Protein AF-A0A5K7Z294-F1 (afdb_monomer_lite)

Sequence (208 aa):
MWVPGVDSGGNWQTIHSNDQGSPRQGSGTGRSTAANKQWVWDEPVRWSVWFKGNGTTDSGSREFFGAVSSSGHTFYENHDVAWFDESDMAVGFDRINFPGYFASTSYPTYNYVLDDIYIAAGDNAAARVEIGNNAIYTSCTKLAIATIDSWSDSSITATVREGGFSTNNTVYVFVVDSNNDPSSGYEITLGESTSQLTGVSLSGCGLH

Radius of gyration: 19.18 Å; chains: 1; bounding box: 52×44×45 Å

Structure (mmCIF, N/CA/C/O backbone):
data_AF-A0A5K7Z294-F1
#
_entry.id   AF-A0A5K7Z294-F1
#
loop_
_atom_site.group_PDB
_atom_site.id
_atom_site.type_symbol
_atom_site.label_atom_id
_atom_site.label_alt_id
_atom_site.label_comp_id
_atom_site.label_asym_id
_atom_site.label_entity_id
_atom_site.label_seq_id
_atom_site.pdbx_PDB_ins_code
_atom_site.Cartn_x
_atom_site.Cartn_y
_atom_site.Cartn_z
_atom_site.occupancy
_atom_site.B_iso_or_equiv
_atom_site.auth_seq_id
_atom_site.auth_comp_id
_atom_site.auth_asym_id
_atom_site.auth_atom_id
_atom_site.pdbx_PDB_model_num
ATOM 1 N N . MET A 1 1 ? 30.871 7.689 4.269 1.00 24.94 1 MET A N 1
ATOM 2 C CA . MET A 1 1 ? 31.798 6.669 3.739 1.00 24.94 1 MET A CA 1
ATOM 3 C C . MET A 1 1 ? 31.455 6.484 2.274 1.00 24.94 1 MET A C 1
ATOM 5 O O . MET A 1 1 ? 30.369 6.013 1.975 1.00 24.94 1 MET A O 1
ATOM 9 N N . TRP A 1 2 ? 32.304 7.000 1.390 1.00 22.09 2 TRP A N 1
ATOM 10 C CA . TRP A 1 2 ? 32.165 6.869 -0.059 1.00 22.09 2 TRP A CA 1
ATOM 11 C C . TRP A 1 2 ? 32.665 5.480 -0.450 1.00 22.09 2 TRP A C 1
ATOM 13 O O . TRP A 1 2 ? 33.776 5.117 -0.066 1.00 22.09 2 TRP A O 1
ATOM 23 N N . VAL A 1 3 ? 31.847 4.708 -1.161 1.00 21.70 3 VAL A N 1
ATOM 24 C CA . VAL A 1 3 ? 32.306 3.485 -1.822 1.00 21.70 3 VAL A CA 1
ATOM 25 C C . VAL A 1 3 ? 32.340 3.791 -3.320 1.00 21.70 3 VAL A C 1
ATOM 27 O O . VAL A 1 3 ? 31.276 3.935 -3.923 1.00 21.70 3 VAL A O 1
ATOM 30 N N . PRO A 1 4 ? 33.529 3.972 -3.918 1.00 25.98 4 PRO A N 1
ATOM 31 C CA . PRO A 1 4 ? 33.665 4.064 -5.360 1.00 25.98 4 PRO A CA 1
ATOM 32 C C . PRO A 1 4 ? 33.468 2.705 -6.009 1.00 25.98 4 PRO A C 1
ATOM 34 O O . PRO A 1 4 ? 34.091 1.733 -5.595 1.00 25.98 4 PRO A O 1
ATOM 37 N N . GLY A 1 5 ? 32.691 2.700 -7.088 1.00 29.58 5 GLY A N 1
ATOM 38 C CA . GLY A 1 5 ? 32.713 1.652 -8.100 1.00 29.58 5 GLY A CA 1
ATOM 39 C C . GLY A 1 5 ? 31.983 0.377 -7.709 1.00 29.58 5 GLY A C 1
ATOM 40 O O . GLY A 1 5 ? 32.623 -0.574 -7.282 1.00 29.58 5 GLY A O 1
ATOM 41 N N . VAL A 1 6 ? 30.673 0.343 -7.961 1.00 28.58 6 VAL A N 1
ATOM 42 C CA . VAL A 1 6 ? 29.993 -0.856 -8.470 1.00 28.58 6 VAL A CA 1
ATOM 43 C C . VAL A 1 6 ? 28.933 -0.388 -9.479 1.00 28.58 6 VAL A C 1
ATOM 45 O O . VAL A 1 6 ? 27.962 0.270 -9.119 1.00 28.58 6 VAL A O 1
ATOM 48 N N . ASP A 1 7 ? 29.248 -0.703 -10.732 1.00 32.06 7 ASP A N 1
ATOM 49 C CA . ASP A 1 7 ? 28.448 -0.857 -11.948 1.00 32.06 7 ASP A CA 1
ATOM 50 C C . ASP A 1 7 ? 27.828 0.346 -12.681 1.00 32.06 7 ASP A C 1
ATOM 52 O O . ASP A 1 7 ? 27.020 1.129 -12.190 1.00 32.06 7 ASP A O 1
ATOM 56 N N . SER A 1 8 ? 28.225 0.417 -13.954 1.00 30.59 8 SER A N 1
ATOM 57 C CA . SER A 1 8 ? 27.816 1.344 -15.012 1.00 30.59 8 SER A CA 1
ATOM 58 C C . SER A 1 8 ? 26.564 0.867 -15.769 1.00 30.59 8 SER A C 1
ATOM 60 O O . SER A 1 8 ? 26.337 1.304 -16.889 1.00 30.59 8 SER A O 1
ATOM 62 N N . GLY A 1 9 ? 25.752 0.004 -15.147 1.00 29.94 9 GLY A N 1
ATOM 63 C CA . GLY A 1 9 ? 24.516 -0.559 -15.724 1.00 29.94 9 GLY A CA 1
ATOM 64 C C . GLY A 1 9 ? 23.417 -0.839 -14.690 1.00 29.94 9 GLY A C 1
ATOM 65 O O . GLY A 1 9 ? 22.489 -1.597 -14.938 1.00 29.94 9 GLY A O 1
ATOM 66 N N . GLY A 1 10 ? 23.517 -0.268 -13.484 1.00 31.80 10 GLY A N 1
ATOM 67 C CA . GLY A 1 10 ? 22.434 -0.330 -12.502 1.00 31.80 10 GLY A CA 1
ATOM 68 C C . GLY A 1 10 ? 21.489 0.854 -12.683 1.00 31.80 10 GLY A C 1
ATOM 69 O O . GLY A 1 10 ? 21.869 1.984 -12.370 1.00 31.80 10 GLY A O 1
ATOM 70 N N . ASN A 1 11 ? 20.263 0.619 -13.157 1.00 34.94 11 ASN A N 1
ATOM 71 C CA . ASN A 1 11 ? 19.213 1.639 -13.186 1.00 34.94 11 ASN A CA 1
ATOM 72 C C . ASN A 1 11 ? 18.844 2.051 -11.749 1.00 34.94 11 ASN A C 1
ATOM 74 O O . ASN A 1 11 ? 18.008 1.436 -11.089 1.00 34.94 11 ASN A O 1
ATOM 78 N N . TRP A 1 12 ? 19.465 3.119 -11.249 1.00 31.69 12 TRP A N 1
ATOM 79 C CA . TRP A 1 12 ? 19.063 3.763 -10.002 1.00 31.69 12 TRP A CA 1
ATOM 80 C C . TRP A 1 12 ? 17.753 4.517 -10.231 1.00 31.69 12 TRP A C 1
ATOM 82 O O . TRP A 1 12 ? 17.749 5.685 -10.621 1.00 31.69 12 TRP A O 1
ATOM 92 N N . GLN A 1 13 ? 16.622 3.863 -9.981 1.00 42.28 13 GLN A N 1
ATOM 93 C CA . GLN A 1 13 ? 15.333 4.543 -9.984 1.00 42.28 13 GLN A CA 1
ATOM 94 C C . GLN A 1 13 ? 15.051 5.134 -8.604 1.00 42.28 13 GLN A C 1
ATOM 96 O O . GLN A 1 13 ? 14.759 4.443 -7.629 1.00 42.28 13 GLN A O 1
ATOM 101 N N . THR A 1 14 ? 15.152 6.461 -8.525 1.00 37.72 14 THR A N 1
ATOM 102 C CA . THR A 1 14 ? 14.682 7.222 -7.369 1.00 37.72 14 THR A CA 1
ATOM 103 C C . THR A 1 14 ? 13.165 7.327 -7.462 1.00 37.72 14 THR A C 1
ATOM 105 O O . THR A 1 14 ? 12.643 8.115 -8.246 1.00 37.72 14 THR A O 1
ATOM 108 N N . ILE A 1 15 ? 12.459 6.527 -6.666 1.00 49.50 15 ILE A N 1
ATOM 109 C CA . ILE A 1 15 ? 10.992 6.500 -6.675 1.00 49.50 15 ILE A CA 1
ATOM 110 C C . ILE A 1 15 ? 10.447 7.824 -6.105 1.00 49.50 15 ILE A C 1
ATOM 112 O O . ILE A 1 15 ? 9.457 8.333 -6.622 1.00 49.50 15 ILE A O 1
ATOM 116 N N . HIS A 1 16 ? 11.144 8.463 -5.146 1.00 44.06 16 HIS A N 1
ATOM 117 C CA . HIS A 1 16 ? 10.787 9.782 -4.595 1.00 44.06 16 HIS A CA 1
ATOM 118 C C . HIS A 1 16 ? 11.974 10.755 -4.613 1.00 44.06 16 HIS A C 1
ATOM 120 O O . HIS A 1 16 ? 12.998 10.511 -3.975 1.00 44.06 16 HIS A O 1
ATOM 126 N N . SER A 1 17 ? 11.813 11.899 -5.274 1.00 36.34 17 SER A N 1
ATOM 127 C CA . SER A 1 17 ? 12.738 13.031 -5.176 1.00 36.34 17 SER A CA 1
ATOM 128 C C . SER A 1 17 ? 11.980 14.277 -4.726 1.00 36.34 17 SER A C 1
ATOM 130 O O . SER A 1 17 ? 10.894 14.552 -5.237 1.00 36.34 17 SER A O 1
ATOM 132 N N . ASN A 1 18 ? 12.591 15.089 -3.862 1.00 40.81 18 ASN A N 1
ATOM 133 C CA . ASN A 1 18 ? 12.113 16.454 -3.609 1.00 40.81 18 ASN A CA 1
ATOM 134 C C . ASN A 1 18 ? 12.430 17.422 -4.769 1.00 40.81 18 ASN A C 1
ATOM 136 O O . ASN A 1 18 ? 12.174 18.619 -4.655 1.00 40.81 18 ASN A O 1
ATOM 140 N N . ASP A 1 19 ? 13.016 16.910 -5.854 1.00 35.44 19 ASP A N 1
ATOM 141 C CA . ASP A 1 19 ? 13.377 17.685 -7.027 1.00 35.44 19 ASP A CA 1
ATOM 142 C C . ASP A 1 19 ? 12.120 18.107 -7.790 1.00 35.44 19 ASP A C 1
ATOM 144 O O . ASP A 1 19 ? 11.366 17.257 -8.273 1.00 35.44 19 ASP A O 1
ATOM 148 N N . GLN A 1 20 ? 11.936 19.425 -7.920 1.00 34.50 20 GLN A N 1
ATOM 149 C CA . GLN A 1 20 ? 10.893 20.037 -8.744 1.00 34.50 20 GLN A CA 1
ATOM 150 C C . GLN A 1 20 ? 10.967 19.621 -10.228 1.00 34.50 20 GLN A C 1
ATOM 152 O O . GLN A 1 20 ? 10.028 19.859 -10.985 1.00 34.50 20 GLN A O 1
ATOM 157 N N . GLY A 1 21 ? 12.090 19.026 -10.650 1.00 30.05 21 GLY A N 1
ATOM 158 C CA . GLY A 1 21 ? 12.358 18.565 -12.009 1.00 30.05 21 GLY A CA 1
ATOM 159 C C . GLY A 1 21 ? 12.461 17.049 -12.192 1.00 30.05 21 GLY A C 1
ATOM 160 O O . GLY A 1 21 ? 12.918 16.622 -13.251 1.00 30.05 21 GLY A O 1
ATOM 161 N N . SER A 1 22 ? 12.068 16.216 -11.218 1.00 33.56 22 SER A N 1
ATOM 162 C CA . SER A 1 22 ? 12.107 14.760 -11.430 1.00 33.56 22 SER A CA 1
ATOM 163 C C . SER A 1 22 ? 11.251 14.328 -12.621 1.00 33.56 22 SER A C 1
ATOM 165 O O . SER A 1 22 ? 10.181 14.901 -12.834 1.00 33.56 22 SER A O 1
ATOM 167 N N . PRO A 1 23 ? 11.668 13.300 -13.389 1.00 35.62 23 PRO A N 1
ATOM 168 C CA . PRO A 1 23 ? 11.021 12.893 -14.641 1.00 35.62 23 PRO A CA 1
ATOM 169 C C . PRO A 1 23 ? 9.537 12.506 -14.510 1.00 35.62 23 PRO A C 1
ATOM 171 O O . PRO A 1 23 ? 8.864 12.317 -15.521 1.00 35.62 23 PRO A O 1
ATOM 174 N N . ARG A 1 24 ? 8.995 12.416 -13.288 1.00 41.97 24 ARG A N 1
ATOM 175 C CA . ARG A 1 24 ? 7.566 12.182 -13.018 1.00 41.97 24 ARG A CA 1
ATOM 176 C C . ARG A 1 24 ? 6.850 13.320 -12.287 1.00 41.97 24 ARG A C 1
ATOM 178 O O . ARG A 1 24 ? 5.625 13.274 -12.147 1.00 41.97 24 ARG A O 1
ATOM 185 N N . GLN A 1 25 ? 7.562 14.385 -11.920 1.00 42.09 25 GLN A N 1
ATOM 186 C CA . GLN A 1 25 ? 6.968 15.697 -11.685 1.00 42.09 25 GLN A CA 1
ATOM 187 C C . GLN A 1 25 ? 6.736 16.367 -13.042 1.00 42.09 25 GLN A C 1
ATOM 189 O O . GLN A 1 25 ? 7.457 17.269 -13.452 1.00 42.09 25 GLN A O 1
ATOM 194 N N . GLY A 1 26 ? 5.749 15.872 -13.793 1.00 32.88 26 GLY A N 1
ATOM 195 C CA . GLY A 1 26 ? 5.368 16.489 -15.059 1.00 32.88 26 GLY A CA 1
ATOM 196 C C . GLY A 1 26 ? 5.107 17.982 -14.846 1.00 32.88 26 GLY A C 1
ATOM 197 O O . GLY A 1 26 ? 4.162 18.351 -14.151 1.00 32.88 26 GLY A O 1
ATOM 198 N N . SER A 1 27 ? 5.941 18.823 -15.454 1.00 35.72 27 SER A N 1
ATOM 199 C CA . SER A 1 27 ? 5.925 20.291 -15.430 1.00 35.72 27 SER A CA 1
ATOM 200 C C . SER A 1 27 ? 4.738 20.898 -16.198 1.00 35.72 27 SER A C 1
ATOM 202 O O . SER A 1 27 ? 4.851 21.920 -16.872 1.00 35.72 27 SER A O 1
ATOM 204 N N . GLY A 1 28 ? 3.570 20.260 -16.121 1.00 34.03 28 GLY A N 1
ATOM 205 C CA . GLY A 1 28 ? 2.345 20.699 -16.769 1.00 34.03 28 GLY A CA 1
ATOM 206 C C . GLY A 1 28 ? 1.502 21.547 -15.826 1.00 34.03 28 GLY A C 1
ATOM 207 O O . GLY A 1 28 ? 1.017 21.062 -14.805 1.00 34.03 28 GLY A O 1
ATOM 208 N N . THR A 1 29 ? 1.252 22.792 -16.217 1.00 33.97 29 THR A N 1
ATOM 209 C CA . THR A 1 29 ? 0.374 23.800 -15.591 1.00 33.97 29 THR A CA 1
ATOM 210 C C . THR A 1 29 ? -1.122 23.422 -15.559 1.00 33.97 29 THR A C 1
ATOM 212 O O . THR A 1 29 ? -1.991 24.289 -15.594 1.00 33.97 29 THR A O 1
ATOM 215 N N . GLY A 1 30 ? -1.450 22.130 -15.478 1.00 34.81 30 GLY A N 1
ATOM 216 C CA . GLY A 1 30 ? -2.818 21.615 -15.559 1.00 34.81 30 GLY A CA 1
ATOM 217 C C . GLY A 1 30 ? -3.129 20.404 -14.679 1.00 34.81 30 GLY A C 1
ATOM 218 O O . GLY A 1 30 ? -4.181 19.798 -14.868 1.00 34.81 30 GLY A O 1
ATOM 219 N N . ARG A 1 31 ? -2.265 20.014 -13.728 1.00 42.78 31 ARG A N 1
ATOM 220 C CA . ARG A 1 31 ? -2.617 18.935 -12.787 1.00 42.78 31 ARG A CA 1
ATOM 221 C C . ARG A 1 31 ? -3.540 19.449 -11.682 1.00 42.78 31 ARG A C 1
ATOM 223 O O . ARG A 1 31 ? -3.326 20.517 -11.116 1.00 42.78 31 ARG A O 1
ATOM 230 N N . SER A 1 32 ? -4.591 18.673 -11.416 1.00 39.97 32 SER A N 1
ATOM 231 C CA . SER A 1 32 ? -5.622 18.974 -10.427 1.00 39.97 32 SER A CA 1
ATOM 232 C C . SER A 1 32 ? -5.011 19.218 -9.046 1.00 39.97 32 SER A C 1
ATOM 234 O O . SER A 1 32 ? -3.973 18.661 -8.686 1.00 39.97 32 SER A O 1
ATOM 236 N N . THR A 1 33 ? -5.705 19.999 -8.226 1.00 43.94 33 THR A N 1
ATOM 237 C CA . THR A 1 33 ? -5.398 20.235 -6.805 1.00 43.94 33 THR A CA 1
ATOM 238 C C . THR A 1 33 ? -5.214 18.952 -5.972 1.00 43.94 33 THR A C 1
ATOM 240 O O . THR A 1 33 ? -4.732 19.031 -4.845 1.00 43.94 33 THR A O 1
ATOM 243 N N . ALA A 1 34 ? -5.544 17.773 -6.514 1.00 41.03 34 ALA A N 1
ATOM 244 C CA . ALA A 1 34 ? -5.298 16.466 -5.913 1.00 41.03 34 ALA A CA 1
ATOM 245 C C . ALA A 1 34 ? -3.813 16.045 -5.921 1.00 41.03 34 ALA A C 1
ATOM 247 O O . ALA A 1 34 ? -3.371 15.421 -4.964 1.00 41.03 34 ALA A O 1
ATOM 248 N N . ALA A 1 35 ? -3.012 16.429 -6.925 1.00 42.78 35 ALA A N 1
ATOM 249 C CA . ALA A 1 35 ? -1.583 16.076 -6.972 1.00 42.78 35 ALA A CA 1
ATOM 250 C C . ALA A 1 35 ? -0.767 16.746 -5.846 1.00 42.78 35 ALA A C 1
ATOM 252 O O . ALA A 1 35 ? 0.196 16.174 -5.345 1.00 42.78 35 ALA A O 1
ATOM 253 N N . ASN A 1 36 ? -1.201 17.920 -5.372 1.00 47.00 36 ASN A N 1
ATOM 254 C CA . ASN A 1 36 ? -0.579 18.602 -4.231 1.00 47.00 36 ASN A CA 1
ATOM 255 C C . ASN A 1 36 ? -0.839 17.903 -2.885 1.00 47.00 36 ASN A C 1
ATOM 257 O O . ASN A 1 36 ? -0.150 18.197 -1.916 1.00 47.00 36 ASN A O 1
ATOM 261 N N . LYS A 1 37 ? -1.799 16.970 -2.809 1.00 48.84 37 LYS A N 1
ATOM 262 C CA . LYS A 1 37 ? -2.055 16.179 -1.595 1.00 48.84 37 LYS A CA 1
ATOM 263 C C . LYS A 1 37 ? -1.147 14.953 -1.460 1.00 48.84 37 LYS A C 1
ATOM 265 O O . LYS A 1 37 ? -1.120 14.350 -0.398 1.00 48.84 37 LYS A O 1
ATOM 270 N N . GLN A 1 38 ? -0.399 14.587 -2.506 1.00 53.28 38 GLN A N 1
ATOM 271 C CA . GLN A 1 38 ? 0.566 13.474 -2.465 1.00 53.28 38 GLN A CA 1
ATOM 272 C C . GLN A 1 38 ? 1.778 13.762 -1.569 1.00 53.28 38 GLN A C 1
ATOM 274 O O . GLN A 1 38 ? 2.498 12.841 -1.195 1.00 53.28 38 GLN A O 1
ATOM 279 N N . TRP A 1 39 ? 1.996 15.034 -1.229 1.00 59.03 39 TRP A N 1
ATOM 280 C CA . TRP A 1 39 ? 3.217 15.534 -0.607 1.00 59.03 39 TRP A CA 1
ATOM 281 C C . TRP A 1 39 ? 2.884 16.411 0.601 1.00 59.03 39 TRP A C 1
ATOM 283 O O . TRP A 1 39 ? 3.240 17.588 0.648 1.00 59.03 39 TRP A O 1
ATOM 293 N N . VAL A 1 40 ? 2.145 15.844 1.557 1.00 64.38 40 VAL A N 1
ATOM 294 C CA . VAL A 1 40 ? 1.974 16.451 2.882 1.00 64.38 40 VAL A CA 1
ATOM 295 C C . VAL A 1 40 ? 3.148 16.004 3.753 1.00 64.38 40 VAL A C 1
ATOM 297 O O . VAL A 1 40 ? 3.493 14.827 3.765 1.00 64.38 40 VAL A O 1
ATOM 300 N N . TRP A 1 41 ? 3.810 16.946 4.423 1.00 68.69 41 TRP A N 1
ATOM 301 C CA . TRP A 1 41 ? 5.067 16.696 5.151 1.00 68.69 41 TRP A CA 1
ATOM 302 C C . TRP A 1 41 ? 4.993 17.064 6.638 1.00 68.69 41 TRP A C 1
ATOM 304 O O . TRP A 1 41 ? 5.943 16.833 7.379 1.00 68.69 41 TRP A O 1
ATOM 314 N N . ASP A 1 42 ? 3.880 17.650 7.071 1.00 77.69 42 ASP A N 1
ATOM 315 C CA . ASP A 1 42 ? 3.592 18.085 8.438 1.00 77.69 42 ASP A CA 1
ATOM 316 C C . ASP A 1 42 ? 2.624 17.145 9.178 1.00 77.69 42 ASP A C 1
ATOM 318 O O . ASP A 1 42 ? 2.218 17.426 10.305 1.00 77.69 42 ASP A O 1
ATOM 322 N N . GLU A 1 43 ? 2.301 15.995 8.583 1.00 81.75 43 GLU A N 1
ATOM 323 C CA . GLU A 1 43 ? 1.510 14.932 9.200 1.00 81.75 43 GLU A CA 1
ATOM 324 C C . GLU A 1 43 ? 2.065 13.543 8.829 1.00 81.75 43 GLU A C 1
ATOM 326 O O . GLU A 1 43 ? 2.799 13.418 7.845 1.00 81.75 43 GLU A O 1
ATOM 331 N N . PRO A 1 44 ? 1.734 12.480 9.588 1.00 85.06 44 PRO A N 1
ATOM 332 C CA . PRO A 1 44 ? 2.094 11.121 9.205 1.00 85.06 44 PRO A CA 1
ATOM 333 C C . PRO A 1 44 ? 1.479 10.746 7.854 1.00 85.06 44 PRO A C 1
ATOM 335 O O . PRO A 1 44 ? 0.263 10.840 7.665 1.00 85.06 44 PRO A O 1
ATOM 338 N N . VAL A 1 45 ? 2.317 10.269 6.935 1.00 85.44 45 VAL A N 1
ATOM 339 C CA . VAL A 1 45 ? 1.885 9.762 5.632 1.00 85.44 45 VAL A CA 1
ATOM 340 C C . VAL A 1 45 ? 2.306 8.310 5.502 1.00 85.44 45 VAL A C 1
ATOM 342 O O . VAL A 1 45 ? 3.481 7.974 5.649 1.00 85.44 45 VAL A O 1
ATOM 345 N N . ARG A 1 46 ? 1.347 7.443 5.179 1.00 88.12 46 ARG A N 1
ATOM 346 C CA . ARG A 1 46 ? 1.642 6.086 4.731 1.00 88.12 46 ARG A CA 1
ATOM 347 C C . ARG A 1 46 ? 1.933 6.123 3.239 1.00 88.12 46 ARG A C 1
ATOM 349 O O . ARG A 1 46 ? 1.063 6.492 2.450 1.00 88.12 46 ARG A O 1
ATOM 356 N N . TRP A 1 47 ? 3.122 5.674 2.861 1.00 88.12 47 TRP A N 1
ATOM 357 C CA . TRP A 1 47 ? 3.456 5.400 1.468 1.00 88.12 47 TRP A CA 1
ATOM 358 C C . TRP A 1 47 ? 3.324 3.918 1.158 1.00 88.12 47 TRP A C 1
ATOM 360 O O . TRP A 1 47 ? 3.600 3.052 1.987 1.00 88.12 47 TRP A O 1
ATOM 370 N N . SER A 1 48 ? 2.861 3.623 -0.046 1.00 88.19 48 SER A N 1
ATOM 371 C CA . SER A 1 48 ? 2.750 2.270 -0.569 1.00 88.19 48 SER A CA 1
ATOM 372 C C . SER A 1 48 ? 3.240 2.272 -2.000 1.00 88.19 48 SER A C 1
ATOM 374 O O . SER A 1 48 ? 2.826 3.104 -2.804 1.00 88.19 48 SER A O 1
ATOM 376 N N . VAL A 1 49 ? 4.147 1.351 -2.291 1.00 88.31 49 VAL A N 1
ATOM 377 C CA . VAL A 1 49 ? 4.746 1.199 -3.607 1.00 88.31 49 VAL A CA 1
ATOM 378 C C . VAL A 1 49 ? 4.694 -0.274 -3.956 1.00 88.31 49 VAL A C 1
ATOM 380 O O . VAL A 1 49 ? 5.044 -1.115 -3.127 1.00 88.31 49 VAL A O 1
ATOM 383 N N . TRP A 1 50 ? 4.242 -0.580 -5.163 1.00 88.25 50 TRP A N 1
ATOM 384 C CA . TRP A 1 50 ? 4.212 -1.942 -5.666 1.00 88.25 50 TRP A CA 1
ATOM 385 C C . TRP A 1 50 ? 4.612 -1.984 -7.134 1.00 88.25 50 TRP A C 1
ATOM 387 O O . TRP A 1 50 ? 4.287 -1.089 -7.916 1.00 88.25 50 TRP A O 1
ATOM 397 N N . PHE A 1 51 ? 5.317 -3.052 -7.490 1.00 86.81 51 PHE A N 1
ATOM 398 C CA . PHE A 1 51 ? 5.824 -3.287 -8.828 1.00 86.81 51 PHE A CA 1
ATOM 399 C C . PHE A 1 51 ? 5.539 -4.726 -9.231 1.00 86.81 51 PHE A C 1
ATOM 401 O O . PHE A 1 51 ? 5.824 -5.661 -8.479 1.00 86.81 51 PHE A O 1
ATOM 408 N N . LYS A 1 52 ? 5.044 -4.896 -10.453 1.00 86.81 52 LYS A N 1
ATOM 409 C CA . LYS A 1 52 ? 4.983 -6.183 -11.141 1.00 86.81 52 LYS A CA 1
ATOM 410 C C . LYS A 1 52 ? 5.847 -6.075 -12.383 1.00 86.81 52 LYS A C 1
ATOM 412 O O . LYS A 1 52 ? 5.490 -5.353 -13.305 1.00 86.81 52 LYS A O 1
ATOM 417 N N . GLY A 1 53 ? 6.992 -6.748 -12.389 1.00 81.62 53 GLY A N 1
ATOM 418 C CA . GLY A 1 53 ? 7.822 -6.872 -13.587 1.00 81.62 53 GLY A CA 1
ATOM 419 C C . GLY A 1 53 ? 7.311 -7.983 -14.506 1.00 81.62 53 GLY A C 1
ATOM 420 O O . GLY A 1 53 ? 6.674 -8.924 -14.035 1.00 81.62 53 GLY A O 1
ATOM 421 N N . ASN A 1 54 ? 7.632 -7.900 -15.798 1.00 81.50 54 ASN A N 1
ATOM 422 C CA . ASN A 1 54 ? 7.471 -9.005 -16.746 1.00 81.50 54 ASN A CA 1
ATOM 423 C C . ASN A 1 54 ? 8.767 -9.209 -17.553 1.00 81.50 54 ASN A C 1
ATOM 425 O O . ASN A 1 54 ? 8.812 -9.068 -18.778 1.00 81.50 54 ASN A O 1
ATOM 429 N N . GLY A 1 55 ? 9.864 -9.460 -16.829 1.00 78.56 55 GLY A N 1
ATOM 430 C CA . GLY A 1 55 ? 11.208 -9.445 -17.407 1.00 78.56 55 GLY A CA 1
ATOM 431 C C . GLY A 1 55 ? 11.504 -8.090 -18.049 1.00 78.56 55 GLY A C 1
ATOM 432 O O . GLY A 1 55 ? 11.143 -7.055 -17.502 1.00 78.56 55 GLY A O 1
ATOM 433 N N . THR A 1 56 ? 12.113 -8.094 -19.229 1.00 75.12 56 THR A N 1
ATOM 434 C CA . THR A 1 56 ? 12.452 -6.871 -19.972 1.00 75.12 56 THR A CA 1
ATOM 435 C C . THR A 1 56 ? 11.288 -6.313 -20.798 1.00 75.12 56 THR A C 1
ATOM 437 O O . THR A 1 56 ? 11.448 -5.299 -21.468 1.00 75.12 56 THR A O 1
ATOM 440 N N . THR A 1 57 ? 10.116 -6.960 -20.775 1.00 78.88 57 THR A N 1
ATOM 441 C CA . THR A 1 57 ? 8.936 -6.483 -21.507 1.00 78.88 57 THR A CA 1
ATOM 442 C C . THR A 1 57 ? 8.095 -5.549 -20.652 1.00 78.88 57 THR A C 1
ATOM 444 O O . THR A 1 57 ? 7.971 -5.724 -19.437 1.00 78.88 57 THR A O 1
ATOM 447 N N . ASP A 1 58 ? 7.498 -4.556 -21.302 1.00 80.94 58 ASP A N 1
ATOM 448 C CA . ASP A 1 58 ? 6.510 -3.688 -20.683 1.00 80.94 58 ASP A CA 1
ATOM 449 C C . ASP A 1 58 ? 5.187 -4.435 -20.473 1.00 80.94 58 ASP A C 1
ATOM 451 O O . ASP A 1 58 ? 4.638 -4.409 -19.379 1.00 80.94 58 ASP A O 1
ATOM 455 N N . SER A 1 59 ? 4.716 -5.170 -21.478 1.00 87.81 59 SER A N 1
ATOM 456 C CA . SER A 1 59 ? 3.400 -5.802 -21.480 1.00 87.81 59 SER A CA 1
ATOM 457 C C . SER A 1 59 ? 3.155 -6.684 -20.253 1.00 87.81 59 SER A C 1
ATOM 459 O O . SER A 1 59 ? 3.931 -7.589 -19.956 1.00 87.81 59 SER A O 1
ATOM 461 N N . GLY A 1 60 ? 2.054 -6.444 -19.543 1.00 83.81 60 GLY A N 1
ATOM 462 C CA . GLY A 1 60 ? 1.663 -7.184 -18.341 1.00 83.81 60 GLY A CA 1
ATOM 463 C C . GLY A 1 60 ? 2.382 -6.749 -17.061 1.00 83.81 60 GLY A C 1
ATOM 464 O O . GLY A 1 60 ? 2.034 -7.235 -15.978 1.00 83.81 60 GLY A O 1
ATOM 465 N N . SER A 1 61 ? 3.342 -5.828 -17.157 1.00 85.44 61 SER A N 1
ATOM 466 C CA . SER A 1 61 ? 3.955 -5.192 -16.000 1.00 85.44 61 SER A CA 1
ATOM 467 C C . SER A 1 61 ? 3.023 -4.125 -15.408 1.00 85.44 61 SER A C 1
ATOM 469 O O . SER A 1 61 ? 2.123 -3.603 -16.077 1.00 85.44 61 SER A O 1
ATOM 471 N N . ARG A 1 62 ? 3.219 -3.807 -14.126 1.00 86.12 62 ARG A N 1
ATOM 472 C CA . ARG A 1 62 ? 2.445 -2.780 -13.424 1.00 86.12 62 ARG A CA 1
ATOM 473 C C . ARG A 1 62 ? 3.278 -1.995 -12.432 1.00 86.12 62 ARG A C 1
ATOM 475 O O . ARG A 1 62 ? 4.268 -2.482 -11.881 1.00 86.12 62 ARG A O 1
ATOM 482 N N . GLU A 1 63 ? 2.811 -0.785 -12.186 1.00 86.81 63 GLU A N 1
ATOM 483 C CA . GLU A 1 63 ? 3.294 0.115 -11.159 1.00 86.81 63 GLU A CA 1
ATOM 484 C C . GLU A 1 63 ? 2.140 0.611 -10.322 1.00 86.81 63 GLU A C 1
ATOM 486 O O . GLU A 1 63 ? 1.167 1.102 -10.881 1.00 86.81 63 GLU A O 1
ATOM 491 N N . PHE A 1 64 ? 2.308 0.634 -9.010 1.00 85.25 64 PHE A N 1
ATOM 492 C CA . PHE A 1 64 ? 1.410 1.353 -8.131 1.00 85.25 64 PHE A CA 1
ATOM 493 C C . PHE A 1 64 ? 2.184 2.240 -7.166 1.00 85.25 64 PHE A C 1
ATOM 495 O O . PHE A 1 64 ? 3.182 1.831 -6.567 1.00 85.25 64 PHE A O 1
ATOM 502 N N . PHE A 1 65 ? 1.649 3.437 -6.960 1.00 86.69 65 PHE A N 1
ATOM 503 C CA . PHE A 1 65 ? 2.055 4.330 -5.891 1.00 86.69 65 PHE A CA 1
ATOM 504 C C . PHE A 1 65 ? 0.822 4.871 -5.178 1.00 86.69 65 PH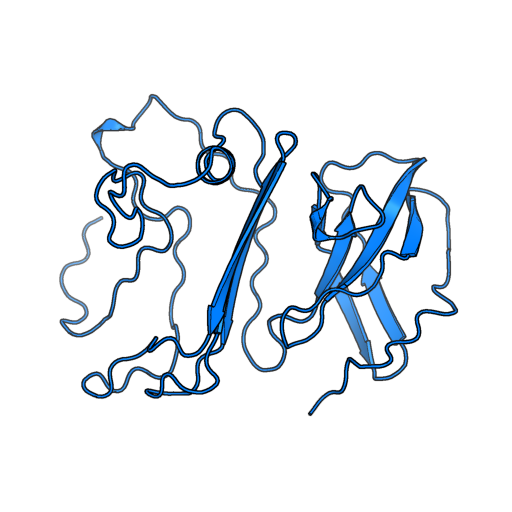E A C 1
ATOM 506 O O . PHE A 1 65 ? -0.095 5.387 -5.817 1.00 86.69 65 PHE A O 1
ATOM 513 N N . GLY A 1 66 ? 0.839 4.826 -3.849 1.00 85.38 66 GLY A N 1
ATOM 514 C CA . GLY A 1 66 ? -0.197 5.373 -2.986 1.00 85.38 66 GLY A CA 1
ATOM 515 C C . GLY A 1 66 ? 0.393 6.180 -1.835 1.00 85.38 66 GLY A C 1
ATOM 516 O O . GLY A 1 66 ? 1.382 5.781 -1.221 1.00 85.38 66 GLY A O 1
ATOM 517 N N . ALA A 1 67 ? -0.253 7.299 -1.522 1.00 87.38 67 ALA A N 1
ATOM 518 C CA . ALA A 1 67 ? -0.005 8.107 -0.339 1.00 87.38 67 ALA A CA 1
ATOM 519 C C . ALA A 1 67 ? -1.327 8.334 0.404 1.00 87.38 67 ALA A C 1
ATOM 521 O O . ALA A 1 67 ? -2.302 8.813 -0.186 1.00 87.38 67 ALA A O 1
ATOM 522 N N . VAL A 1 68 ? -1.353 7.981 1.690 1.00 87.44 68 VAL A N 1
ATOM 523 C CA . VAL A 1 68 ? -2.529 8.117 2.559 1.00 87.44 68 VAL A CA 1
ATOM 524 C C . VAL A 1 68 ? -2.160 8.874 3.823 1.00 87.44 68 VAL A C 1
ATOM 526 O O . VAL A 1 68 ? -1.216 8.506 4.521 1.00 87.44 68 VAL A O 1
ATOM 529 N N . SER A 1 69 ? -2.930 9.912 4.123 1.00 88.44 69 SER A N 1
ATOM 530 C CA . SER A 1 69 ? -2.777 10.756 5.303 1.00 88.44 69 SER A CA 1
ATOM 531 C C . SER A 1 69 ? -4.129 11.324 5.746 1.00 88.44 69 SER A C 1
ATOM 533 O O . SER A 1 69 ? -5.138 11.185 5.046 1.00 88.44 69 SER A O 1
ATOM 535 N N . SER A 1 70 ? -4.165 12.022 6.887 1.00 86.62 70 SER A N 1
ATOM 536 C CA . SER A 1 70 ? -5.379 12.701 7.366 1.00 86.62 70 SER A CA 1
ATOM 537 C C . SER A 1 70 ? -5.953 13.695 6.353 1.00 86.62 70 SER A C 1
ATOM 539 O O . SER A 1 70 ? -7.172 13.863 6.289 1.00 86.62 70 SER A O 1
ATOM 541 N N . SER A 1 71 ? -5.102 14.316 5.533 1.00 82.69 71 SER A N 1
ATOM 542 C CA . SER A 1 71 ? -5.508 15.272 4.497 1.00 82.69 71 SER A CA 1
ATOM 543 C C . SER A 1 71 ? -6.069 14.628 3.221 1.00 82.69 71 SER A C 1
ATOM 545 O O . SER A 1 71 ? -6.704 15.316 2.399 1.00 82.69 71 SER A O 1
ATOM 547 N N . GLY A 1 72 ? -5.863 13.321 3.029 1.00 81.88 72 GLY A N 1
ATOM 548 C CA . GLY A 1 72 ? -6.45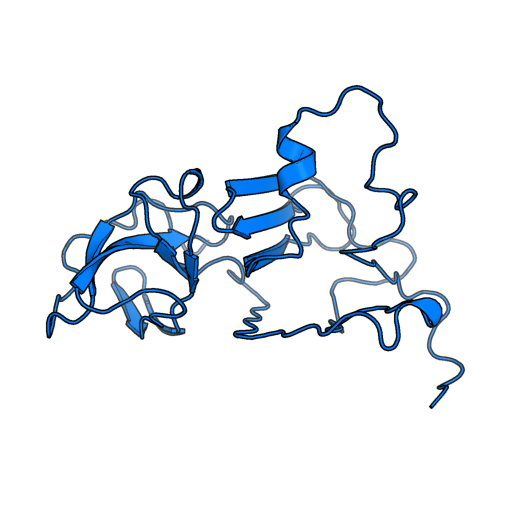4 12.582 1.921 1.00 81.88 72 GLY A CA 1
ATOM 549 C C . GLY A 1 72 ? -5.732 11.300 1.517 1.00 81.88 72 GLY A C 1
ATOM 550 O O . GLY A 1 72 ? -4.735 10.882 2.093 1.00 81.88 72 GLY A O 1
ATOM 551 N N . HIS A 1 73 ? -6.263 10.702 0.456 1.00 82.50 73 HIS A N 1
ATOM 552 C CA . HIS A 1 73 ? -5.711 9.539 -0.225 1.00 82.50 73 HIS A CA 1
ATOM 553 C C . HIS A 1 73 ? -5.454 9.933 -1.673 1.00 82.50 73 HIS A C 1
ATOM 555 O O . HIS A 1 73 ? -6.350 10.446 -2.345 1.00 82.50 73 HIS A O 1
ATOM 561 N N . THR A 1 74 ? -4.241 9.705 -2.161 1.00 83.12 74 THR A N 1
ATOM 562 C CA . THR A 1 74 ? -3.957 9.783 -3.594 1.00 83.12 74 THR A CA 1
ATOM 563 C C . THR A 1 74 ? -3.176 8.560 -4.032 1.00 83.12 74 THR A C 1
ATOM 565 O O . THR A 1 74 ? -2.225 8.166 -3.364 1.00 83.12 74 THR A O 1
ATOM 568 N N . PHE A 1 75 ? -3.537 7.994 -5.177 1.00 82.25 75 PHE A N 1
ATOM 569 C CA . PHE A 1 75 ? -2.775 6.926 -5.801 1.00 82.25 75 PHE A CA 1
ATOM 570 C C . PHE A 1 75 ? -2.724 7.113 -7.315 1.00 82.25 75 PHE A C 1
ATOM 572 O O . PHE A 1 75 ? -3.524 7.854 -7.892 1.00 82.25 75 PHE A O 1
ATOM 579 N N . TYR A 1 76 ? -1.763 6.453 -7.943 1.00 82.31 76 TYR A N 1
ATOM 580 C CA . TYR A 1 76 ? -1.756 6.219 -9.376 1.00 82.31 76 TYR A CA 1
ATOM 581 C C . TYR A 1 76 ? -1.303 4.790 -9.647 1.00 82.31 76 TYR A C 1
ATOM 583 O O . TYR A 1 76 ? -0.519 4.220 -8.885 1.00 82.31 76 TYR A O 1
ATOM 591 N N . GLU A 1 77 ? -1.796 4.243 -10.749 1.00 82.00 77 GLU A N 1
ATOM 592 C CA . GLU A 1 77 ? -1.375 2.952 -11.270 1.00 82.00 77 GLU A CA 1
ATOM 593 C C . GLU A 1 77 ? -1.036 3.123 -12.749 1.00 82.00 77 GLU A C 1
ATOM 595 O O . GLU A 1 77 ? -1.782 3.770 -13.488 1.00 82.00 77 GLU A O 1
ATOM 600 N N . ASN A 1 78 ? 0.107 2.583 -13.161 1.00 84.56 78 ASN A N 1
ATOM 601 C CA . ASN A 1 78 ? 0.497 2.500 -14.561 1.00 84.56 78 ASN A CA 1
ATOM 602 C C . ASN A 1 78 ? 0.554 1.032 -14.971 1.00 84.56 78 ASN A C 1
ATOM 604 O O . ASN A 1 78 ? 0.969 0.168 -14.197 1.00 84.56 78 ASN A O 1
ATOM 608 N N . HIS A 1 79 ? 0.167 0.777 -16.211 1.00 86.81 79 HIS A N 1
ATOM 609 C CA . HIS A 1 79 ? 0.218 -0.535 -16.833 1.00 86.81 79 HIS A CA 1
ATOM 610 C C . HIS A 1 79 ? 1.230 -0.492 -17.965 1.00 86.81 79 HIS A C 1
ATOM 612 O O . HIS A 1 79 ? 1.459 0.572 -18.542 1.00 86.81 79 HIS A O 1
ATOM 618 N N . ASP A 1 80 ? 1.800 -1.649 -18.268 1.00 85.81 80 ASP A N 1
ATOM 619 C CA . ASP A 1 80 ? 2.732 -1.830 -19.368 1.00 85.81 80 ASP A CA 1
ATOM 620 C C . ASP A 1 80 ? 3.934 -0.868 -19.268 1.00 85.81 80 ASP A C 1
ATOM 622 O O . ASP A 1 80 ? 4.195 -0.035 -20.135 1.00 85.81 80 ASP A O 1
ATOM 626 N N . VAL A 1 81 ? 4.652 -0.946 -18.143 1.00 81.50 81 VAL A N 1
ATOM 627 C CA . VAL A 1 81 ? 5.839 -0.134 -17.829 1.00 81.50 81 VAL A CA 1
ATOM 628 C C . VAL A 1 81 ? 7.117 -0.955 -18.025 1.00 81.50 81 VAL A C 1
ATOM 630 O O . VAL A 1 81 ? 7.327 -1.971 -17.361 1.00 81.50 81 VAL A O 1
ATOM 633 N N . ALA A 1 82 ? 8.022 -0.504 -18.892 1.00 80.12 82 ALA A N 1
ATOM 634 C CA . ALA A 1 82 ? 9.346 -1.112 -19.023 1.00 80.12 82 ALA A CA 1
ATOM 635 C C . ALA A 1 82 ? 10.211 -0.787 -17.789 1.00 80.12 82 ALA A C 1
ATOM 637 O O . ALA A 1 82 ? 10.762 0.308 -17.665 1.00 80.12 82 ALA A O 1
ATOM 638 N N . TRP A 1 83 ? 10.300 -1.732 -16.850 1.00 75.31 83 TRP A N 1
ATOM 639 C CA . TRP A 1 83 ? 11.093 -1.589 -15.621 1.00 75.31 83 TRP A CA 1
ATOM 640 C C . TRP A 1 83 ? 12.571 -1.880 -15.815 1.00 75.31 83 TRP A C 1
ATOM 642 O O . TRP A 1 83 ? 13.424 -1.262 -15.175 1.00 75.31 83 TRP A O 1
ATOM 652 N N . PHE A 1 84 ? 12.859 -2.832 -16.692 1.00 78.19 84 PHE A N 1
ATOM 653 C CA . PHE A 1 84 ? 14.196 -3.326 -16.939 1.00 78.19 84 PHE A CA 1
ATOM 654 C C . PHE A 1 84 ? 14.531 -3.139 -18.411 1.00 78.19 84 PHE A C 1
ATOM 656 O O . PHE A 1 84 ? 13.693 -3.386 -19.277 1.00 78.19 84 PHE A O 1
ATOM 663 N N . ASP A 1 85 ? 15.745 -2.669 -18.677 1.00 71.25 85 ASP A N 1
ATOM 664 C CA . ASP A 1 85 ? 16.249 -2.538 -20.037 1.00 71.25 85 ASP A CA 1
ATOM 665 C C . ASP A 1 85 ? 16.657 -3.923 -20.565 1.00 71.25 85 ASP A C 1
ATOM 667 O O . ASP A 1 85 ? 17.298 -4.707 -19.861 1.00 71.25 85 ASP A O 1
ATOM 671 N N . GLU A 1 86 ? 16.306 -4.208 -21.819 1.00 68.19 86 GLU A N 1
ATOM 672 C CA . GLU A 1 86 ? 16.759 -5.386 -22.562 1.00 68.19 86 GLU A CA 1
ATOM 673 C C . GLU A 1 86 ? 18.291 -5.466 -22.652 1.00 68.19 86 GLU A C 1
ATOM 675 O O . GLU A 1 86 ? 18.846 -6.560 -22.775 1.00 68.19 86 GLU A O 1
ATOM 680 N N . SER A 1 87 ? 18.981 -4.323 -22.579 1.00 70.06 87 SER A N 1
ATOM 681 C CA . SER A 1 87 ? 20.433 -4.237 -22.743 1.00 70.06 87 SER A CA 1
ATOM 682 C C . SER A 1 87 ? 21.245 -4.653 -21.506 1.00 70.06 87 SER A C 1
ATOM 684 O O . SER A 1 87 ? 22.353 -5.171 -21.661 1.00 70.06 87 SER A O 1
ATOM 686 N N . ASP A 1 88 ? 20.685 -4.515 -20.298 1.00 62.38 88 ASP A N 1
ATOM 687 C CA . ASP A 1 88 ? 21.427 -4.638 -19.030 1.00 62.38 88 ASP A CA 1
ATOM 688 C C . ASP A 1 88 ? 21.222 -5.984 -18.304 1.00 62.38 88 ASP A C 1
ATOM 690 O O . ASP A 1 88 ? 21.720 -6.181 -17.195 1.00 62.38 88 ASP A O 1
ATOM 694 N N . MET A 1 89 ? 20.500 -6.943 -18.905 1.00 62.56 89 MET A N 1
ATOM 695 C CA . MET A 1 89 ? 20.160 -8.253 -18.305 1.00 62.56 89 MET A CA 1
ATOM 696 C C . MET A 1 89 ? 19.477 -8.173 -16.922 1.00 62.56 89 MET A C 1
ATOM 698 O O . MET A 1 89 ? 19.347 -9.187 -16.229 1.00 62.56 89 MET A O 1
ATOM 702 N N . ALA A 1 90 ? 19.032 -6.989 -16.502 1.00 68.50 90 ALA A N 1
ATOM 703 C CA . ALA A 1 90 ? 18.308 -6.810 -15.259 1.00 68.50 90 ALA A CA 1
ATOM 704 C C . ALA A 1 90 ? 16.928 -7.467 -15.387 1.00 68.50 90 ALA A C 1
ATOM 706 O O . ALA A 1 90 ? 16.203 -7.253 -16.353 1.00 68.50 90 ALA A O 1
ATOM 707 N N . VAL A 1 91 ? 16.563 -8.298 -14.415 1.00 72.00 91 VAL A N 1
ATOM 708 C CA . VAL A 1 91 ? 15.271 -9.013 -14.394 1.00 72.00 91 VAL A CA 1
ATOM 709 C C . VAL A 1 91 ? 14.556 -8.870 -13.051 1.00 72.00 91 VAL A C 1
ATOM 711 O O . VAL A 1 91 ? 13.587 -9.573 -12.774 1.00 72.00 91 VAL A O 1
ATOM 714 N N . GLY A 1 92 ? 15.049 -7.981 -12.190 1.00 77.69 92 GLY A N 1
ATOM 715 C CA . GLY A 1 92 ? 14.535 -7.804 -10.843 1.00 77.69 92 GLY A CA 1
ATOM 716 C C . GLY A 1 92 ? 15.237 -6.685 -10.085 1.00 77.69 92 GLY A C 1
ATOM 717 O O . GLY A 1 92 ? 16.261 -6.156 -10.516 1.00 77.69 92 GLY A O 1
ATOM 718 N N . PHE A 1 93 ? 14.671 -6.355 -8.928 1.00 79.19 93 PHE A N 1
ATOM 719 C CA . PHE A 1 93 ? 15.272 -5.449 -7.958 1.00 79.19 93 PHE A CA 1
ATOM 720 C C . PHE A 1 93 ? 16.119 -6.252 -6.964 1.00 79.19 93 PHE A C 1
ATOM 722 O O . PHE A 1 93 ? 15.644 -7.245 -6.414 1.00 79.19 93 PHE A O 1
ATOM 729 N N . ASP A 1 94 ? 17.350 -5.816 -6.704 1.00 82.31 94 ASP A N 1
ATOM 730 C CA . ASP A 1 94 ? 18.256 -6.432 -5.723 1.00 82.31 94 ASP A CA 1
ATOM 731 C C . ASP A 1 94 ? 18.392 -5.605 -4.431 1.00 82.31 94 ASP A C 1
ATOM 733 O O . ASP A 1 94 ? 18.889 -6.095 -3.414 1.00 82.31 94 ASP A O 1
ATOM 737 N N . ARG A 1 95 ? 17.952 -4.340 -4.455 1.00 81.19 95 ARG A N 1
ATOM 738 C CA . ARG A 1 95 ? 18.106 -3.399 -3.348 1.00 81.19 95 ARG A CA 1
ATOM 739 C C . ARG A 1 95 ? 16.947 -2.421 -3.251 1.00 81.19 95 ARG A C 1
ATOM 741 O O . ARG A 1 95 ? 16.435 -1.924 -4.248 1.00 81.19 95 ARG A O 1
ATOM 748 N N . ILE A 1 96 ? 16.629 -2.059 -2.012 1.00 81.06 96 ILE A N 1
ATOM 749 C CA . ILE A 1 96 ? 15.788 -0.915 -1.670 1.00 81.06 96 ILE A CA 1
ATOM 750 C C . ILE A 1 96 ? 16.504 -0.060 -0.619 1.00 81.06 96 ILE A C 1
ATOM 752 O O . ILE A 1 96 ? 17.173 -0.597 0.263 1.00 81.06 96 ILE A O 1
ATOM 756 N N . ASN A 1 97 ? 16.411 1.267 -0.728 1.00 81.94 97 ASN A N 1
ATOM 757 C CA . ASN A 1 97 ? 17.090 2.199 0.177 1.00 81.94 97 ASN A CA 1
ATOM 758 C C . ASN A 1 97 ? 16.069 3.083 0.902 1.00 81.94 97 ASN A C 1
ATOM 760 O O . ASN A 1 97 ? 15.285 3.775 0.251 1.00 81.94 97 ASN A O 1
ATOM 764 N N . PHE A 1 98 ? 16.131 3.100 2.239 1.00 77.06 98 PHE A N 1
ATOM 765 C CA . PHE A 1 98 ? 15.321 3.969 3.092 1.00 77.06 98 PHE A CA 1
ATOM 766 C C . PHE A 1 98 ? 16.157 4.627 4.199 1.00 77.06 98 PHE A C 1
ATOM 768 O O . PHE A 1 98 ? 16.880 3.925 4.907 1.00 77.06 98 PHE A O 1
ATOM 775 N N . PRO A 1 99 ? 15.999 5.943 4.418 1.00 74.06 99 PRO A N 1
ATOM 776 C CA . PRO A 1 99 ? 15.549 6.914 3.417 1.00 74.06 99 PRO A CA 1
ATOM 777 C C . PRO A 1 99 ? 16.528 6.938 2.227 1.00 74.06 99 PRO A C 1
ATOM 779 O O . PRO A 1 99 ? 17.674 6.519 2.362 1.00 74.06 99 PRO A O 1
ATOM 782 N N . GLY A 1 100 ? 16.067 7.369 1.049 1.00 73.50 100 GLY A N 1
ATOM 783 C CA . GLY A 1 100 ? 16.896 7.458 -0.159 1.00 73.50 100 GLY A CA 1
ATOM 784 C C . GLY A 1 100 ? 17.974 8.549 -0.064 1.00 73.50 100 GLY A C 1
ATOM 785 O O . GLY A 1 100 ? 18.815 8.558 0.831 1.00 73.50 100 GLY A O 1
ATOM 786 N N . TYR A 1 101 ? 17.974 9.495 -1.003 1.00 68.62 101 TYR A N 1
ATOM 787 C CA . TYR A 1 101 ? 18.912 10.619 -0.975 1.00 68.62 101 TYR A CA 1
ATOM 788 C C . TYR A 1 101 ? 18.340 11.810 -0.195 1.00 68.62 101 TYR A C 1
ATOM 790 O O . TYR A 1 101 ? 17.265 12.311 -0.522 1.00 68.62 101 TYR A O 1
ATOM 798 N N . PHE A 1 102 ? 19.093 12.317 0.783 1.00 67.12 102 PHE A N 1
ATOM 799 C CA . PHE A 1 102 ? 18.857 13.636 1.369 1.00 67.12 102 PHE A CA 1
ATOM 800 C C . PHE A 1 102 ? 19.904 14.624 0.865 1.00 67.12 102 PHE A C 1
ATOM 802 O O . PHE A 1 102 ? 21.105 14.350 0.926 1.00 67.12 102 PHE A O 1
ATOM 809 N N . ALA A 1 103 ? 19.459 15.794 0.405 1.00 66.75 103 ALA A N 1
ATOM 810 C CA . ALA A 1 103 ? 20.374 16.865 0.039 1.00 66.75 103 ALA A CA 1
ATOM 811 C C . ALA A 1 103 ? 21.156 17.338 1.276 1.00 66.75 103 ALA A C 1
ATOM 813 O O . ALA A 1 103 ? 20.610 17.477 2.371 1.00 66.75 103 ALA A O 1
ATOM 814 N N . SER A 1 104 ? 22.447 17.625 1.104 1.00 59.97 104 SER A N 1
ATOM 815 C CA . SER A 1 104 ? 23.337 18.068 2.189 1.00 59.97 104 SER A CA 1
ATOM 816 C C . SER A 1 104 ? 22.913 19.395 2.834 1.00 59.97 104 SER A C 1
ATOM 818 O O . SER A 1 104 ? 23.312 19.685 3.959 1.00 59.97 104 SER A O 1
ATOM 820 N N . THR A 1 105 ? 22.077 20.183 2.155 1.00 62.66 105 THR A N 1
ATOM 821 C CA . THR A 1 105 ? 21.486 21.435 2.655 1.00 62.66 105 THR A CA 1
ATOM 822 C C . THR A 1 105 ? 20.240 21.225 3.522 1.00 62.66 105 THR A C 1
ATOM 824 O O . THR A 1 105 ? 19.737 22.180 4.106 1.00 62.66 105 THR A O 1
ATOM 827 N N . SER A 1 106 ? 19.734 19.993 3.626 1.00 57.66 106 SER A N 1
ATOM 828 C CA . SER A 1 106 ? 18.544 19.635 4.410 1.00 57.66 106 SER A CA 1
ATOM 829 C C . SER A 1 106 ? 18.855 19.330 5.883 1.00 57.66 106 SER A C 1
ATOM 831 O O . SER A 1 106 ? 17.941 19.096 6.671 1.00 57.66 106 SER A O 1
ATOM 833 N N . TYR A 1 107 ? 20.130 19.337 6.276 1.00 49.62 107 TYR A N 1
ATOM 834 C CA . TYR A 1 107 ? 20.566 19.093 7.650 1.00 49.62 107 TYR A CA 1
ATOM 835 C C . TYR A 1 107 ? 20.955 20.421 8.325 1.00 49.62 107 TYR A C 1
ATOM 837 O O . TYR A 1 107 ? 21.739 21.166 7.736 1.00 49.62 107 TYR A O 1
ATOM 845 N N . PRO A 1 108 ? 20.469 20.751 9.540 1.00 51.81 108 PRO A N 1
ATOM 846 C CA . PRO A 1 108 ? 19.708 19.931 10.492 1.00 51.81 108 PRO A CA 1
ATOM 847 C C . PRO A 1 108 ? 18.187 20.209 10.496 1.00 51.81 108 PRO A C 1
ATOM 849 O O . PRO A 1 108 ? 17.515 19.947 11.488 1.00 51.81 108 PRO A O 1
ATOM 852 N N . THR A 1 109 ? 17.631 20.807 9.443 1.00 60.66 109 THR A N 1
ATOM 853 C CA . THR A 1 109 ? 16.311 21.463 9.504 1.00 60.66 109 THR A CA 1
ATOM 854 C C . THR A 1 109 ? 15.102 20.520 9.482 1.00 60.66 109 THR A C 1
ATOM 856 O O . THR A 1 109 ? 13.991 20.984 9.729 1.00 60.66 109 THR A O 1
ATOM 859 N N . TYR A 1 110 ? 15.284 19.222 9.215 1.00 64.12 110 TYR A N 1
ATOM 860 C CA . TYR A 1 110 ? 14.180 18.265 9.076 1.00 64.12 110 TYR A CA 1
ATOM 861 C C . TYR A 1 110 ? 14.415 16.990 9.898 1.00 64.12 110 TYR A C 1
ATOM 863 O O . TYR A 1 110 ? 15.393 16.274 9.686 1.00 64.12 110 TYR A O 1
ATOM 871 N N . ASN A 1 111 ? 13.489 16.697 10.816 1.00 69.62 111 ASN A N 1
ATOM 872 C CA . ASN A 1 111 ? 13.425 15.431 11.545 1.00 69.62 111 ASN A CA 1
ATOM 873 C C . ASN A 1 111 ? 12.511 14.476 10.773 1.00 69.62 111 ASN A C 1
ATOM 875 O O . ASN A 1 111 ? 11.297 14.670 10.760 1.00 69.62 111 ASN A O 1
ATOM 879 N N . TYR A 1 112 ? 13.083 13.460 10.132 1.00 73.44 112 TYR A N 1
ATOM 880 C CA . TYR A 1 112 ? 12.307 12.409 9.476 1.00 73.44 112 TYR A CA 1
ATOM 881 C C . TYR A 1 112 ? 12.143 11.231 10.429 1.00 73.44 112 TYR A C 1
ATOM 883 O O . TYR A 1 112 ? 13.129 10.729 10.971 1.00 73.44 112 TYR A O 1
ATOM 891 N N . VAL A 1 113 ? 10.905 10.779 10.606 1.00 79.69 113 VAL A N 1
ATOM 892 C CA . VAL A 1 113 ? 10.594 9.540 11.318 1.00 79.69 113 VAL A CA 1
ATOM 893 C C . VAL A 1 113 ? 9.985 8.584 10.307 1.00 79.69 113 VAL A C 1
ATOM 895 O O . VAL A 1 113 ? 9.005 8.916 9.644 1.00 79.69 113 VAL A O 1
ATOM 898 N N . LEU A 1 114 ? 10.613 7.423 10.168 1.00 82.94 114 LEU A N 1
ATOM 899 C CA . LEU A 1 114 ? 10.085 6.296 9.415 1.00 82.94 114 LEU A CA 1
ATOM 900 C C . LEU A 1 114 ? 9.677 5.245 10.435 1.00 82.94 114 LEU A C 1
ATOM 902 O O . LEU A 1 114 ? 10.455 4.941 11.339 1.00 82.94 114 LEU A O 1
ATOM 906 N N . ASP A 1 115 ? 8.481 4.704 10.275 1.00 83.25 115 ASP A N 1
ATOM 907 C CA . ASP A 1 115 ? 7.967 3.629 11.111 1.00 83.25 115 ASP A CA 1
ATOM 908 C C . ASP A 1 115 ? 7.172 2.641 10.251 1.00 83.25 115 ASP A C 1
ATOM 910 O O . ASP A 1 115 ? 6.723 2.993 9.157 1.00 83.25 115 ASP A O 1
ATOM 914 N N . ASP A 1 116 ? 7.046 1.409 10.744 1.00 82.06 116 ASP A N 1
ATOM 915 C CA . ASP A 1 116 ? 6.267 0.319 10.150 1.00 82.06 116 ASP A CA 1
ATOM 916 C C . ASP A 1 116 ? 6.601 0.021 8.673 1.00 82.06 116 ASP A C 1
ATOM 918 O O . ASP A 1 116 ? 5.741 -0.011 7.789 1.00 82.06 116 ASP A O 1
ATOM 922 N N . ILE A 1 117 ? 7.883 -0.246 8.395 1.00 86.25 117 ILE A N 1
ATOM 923 C CA . ILE A 1 117 ? 8.333 -0.667 7.060 1.00 86.25 117 ILE A CA 1
ATOM 924 C C . ILE A 1 117 ? 7.927 -2.125 6.809 1.00 86.25 117 ILE A C 1
ATOM 926 O O . ILE A 1 117 ? 8.431 -3.047 7.452 1.00 86.25 117 ILE A O 1
ATOM 930 N N . TYR A 1 118 ? 7.064 -2.327 5.814 1.00 87.31 118 TYR A N 1
ATOM 931 C CA . TYR A 1 118 ? 6.686 -3.638 5.292 1.00 87.31 118 TYR A CA 1
ATOM 932 C C . TYR A 1 118 ? 7.229 -3.830 3.875 1.00 87.31 118 TYR A C 1
ATOM 934 O O . TYR A 1 118 ? 7.071 -2.958 3.020 1.00 87.31 118 TYR A O 1
ATOM 942 N N . ILE A 1 119 ? 7.855 -4.981 3.625 1.00 89.56 119 ILE A N 1
ATOM 943 C CA . ILE A 1 119 ? 8.393 -5.361 2.316 1.00 89.56 119 ILE A CA 1
ATOM 944 C C . ILE A 1 119 ? 7.963 -6.797 2.021 1.00 89.56 119 ILE A C 1
ATOM 946 O O . ILE A 1 119 ? 8.176 -7.690 2.841 1.00 89.56 119 ILE A O 1
ATOM 950 N N . ALA A 1 120 ? 7.410 -7.009 0.829 1.00 89.62 120 ALA A N 1
ATOM 951 C CA . ALA A 1 120 ? 7.107 -8.321 0.273 1.00 89.62 120 ALA A CA 1
ATOM 952 C C . ALA A 1 120 ? 7.705 -8.431 -1.135 1.00 89.62 120 ALA A C 1
ATOM 954 O O . ALA A 1 120 ? 7.759 -7.447 -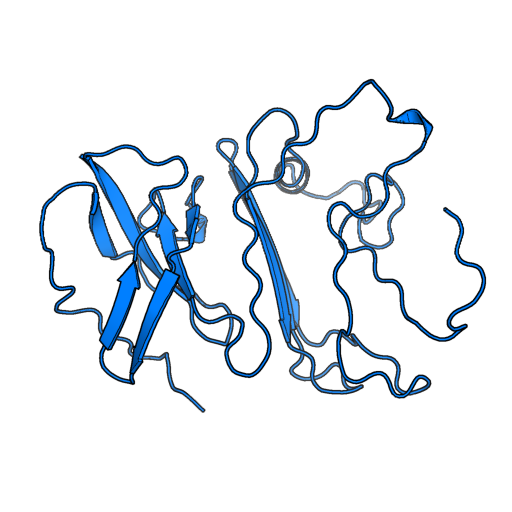1.874 1.00 89.62 120 ALA A O 1
ATOM 955 N N . ALA A 1 121 ? 8.165 -9.626 -1.496 1.00 89.12 121 ALA A N 1
ATOM 956 C CA . ALA A 1 121 ? 8.731 -9.930 -2.805 1.00 89.12 121 ALA A CA 1
ATOM 957 C C . ALA A 1 121 ? 8.355 -11.356 -3.224 1.00 89.12 121 ALA A C 1
ATOM 959 O O . ALA A 1 121 ? 8.141 -12.218 -2.372 1.00 89.12 121 ALA A O 1
ATOM 960 N N . GLY A 1 122 ? 8.314 -11.592 -4.536 1.00 86.25 122 GLY A N 1
ATOM 961 C CA . GLY A 1 122 ? 7.905 -12.864 -5.129 1.00 86.25 122 GLY A CA 1
ATOM 962 C C . GLY A 1 122 ? 6.433 -12.891 -5.534 1.00 86.25 122 GLY A C 1
ATOM 963 O O . GLY A 1 122 ? 5.779 -11.849 -5.655 1.00 86.25 122 GLY A O 1
ATOM 964 N N . ASP A 1 123 ? 5.929 -14.099 -5.769 1.00 83.94 123 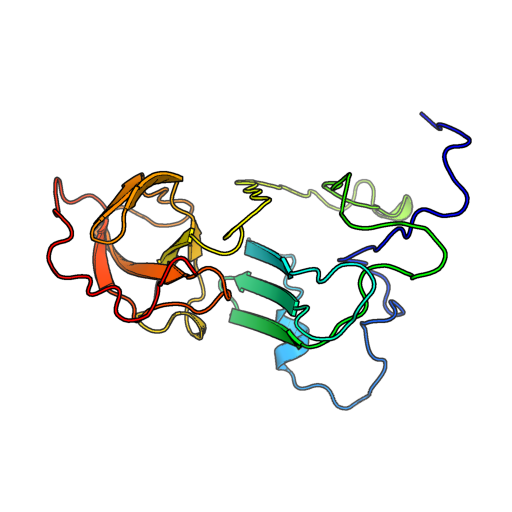ASP A N 1
ATOM 965 C CA . ASP A 1 123 ? 4.554 -14.309 -6.210 1.00 83.94 123 ASP A CA 1
ATOM 966 C C . ASP A 1 123 ? 3.572 -13.729 -5.196 1.00 83.94 123 ASP A C 1
ATOM 968 O O . ASP A 1 123 ? 3.697 -13.923 -3.986 1.00 83.94 123 ASP A O 1
ATOM 972 N N . ASN A 1 124 ? 2.571 -13.016 -5.708 1.00 85.88 124 ASN A N 1
ATOM 973 C CA . ASN A 1 124 ? 1.533 -12.382 -4.901 1.00 85.88 124 ASN A CA 1
ATOM 974 C C . ASN A 1 124 ? 2.056 -11.347 -3.889 1.00 85.88 124 ASN A C 1
ATOM 976 O O . ASN A 1 124 ? 1.369 -11.070 -2.916 1.00 85.88 124 ASN A O 1
ATOM 980 N N . ALA A 1 125 ? 3.215 -10.715 -4.115 1.00 89.50 125 ALA A N 1
ATOM 981 C CA . ALA A 1 125 ? 3.757 -9.688 -3.211 1.00 89.50 125 ALA A CA 1
ATOM 982 C C . ALA A 1 125 ? 2.838 -8.465 -2.986 1.00 89.50 125 ALA A C 1
ATOM 984 O O . ALA A 1 125 ? 3.037 -7.718 -2.030 1.00 89.50 125 ALA A O 1
ATOM 985 N N . ALA A 1 126 ? 1.839 -8.245 -3.850 1.00 90.12 126 ALA A N 1
ATOM 986 C CA . ALA A 1 126 ? 0.791 -7.247 -3.619 1.00 90.12 126 ALA A CA 1
ATOM 987 C C . ALA A 1 126 ? -0.265 -7.707 -2.603 1.00 90.12 126 ALA A C 1
ATOM 989 O O . ALA A 1 126 ? -0.879 -6.857 -1.956 1.00 90.12 126 ALA A O 1
ATOM 990 N N . ALA A 1 127 ? -0.477 -9.017 -2.456 1.00 90.69 127 ALA A N 1
ATOM 991 C CA . ALA A 1 127 ? -1.542 -9.559 -1.634 1.00 90.69 127 ALA A CA 1
ATOM 992 C C . ALA A 1 127 ? -1.282 -9.273 -0.153 1.00 90.69 127 ALA A C 1
ATOM 994 O O . ALA A 1 127 ? -0.208 -9.557 0.381 1.00 90.69 127 ALA A O 1
ATOM 995 N N . ARG A 1 128 ? -2.269 -8.681 0.517 1.00 92.62 128 ARG A N 1
ATOM 996 C CA . ARG A 1 128 ? -2.144 -8.223 1.906 1.00 92.62 128 ARG A CA 1
ATOM 997 C C . ARG A 1 128 ? -3.507 -8.004 2.541 1.00 92.62 128 ARG A C 1
ATOM 999 O O . ARG A 1 128 ? -4.519 -7.884 1.857 1.00 92.62 128 ARG A O 1
ATOM 1006 N N . VAL A 1 129 ? -3.513 -7.912 3.865 1.00 92.88 129 VAL A N 1
ATOM 1007 C CA . VAL A 1 129 ? -4.687 -7.508 4.643 1.00 92.88 129 VAL A CA 1
ATOM 1008 C C . VAL A 1 129 ? -4.409 -6.161 5.286 1.00 92.88 129 VAL A C 1
ATOM 1010 O O . VAL A 1 129 ? -3.338 -5.946 5.855 1.00 92.88 129 VAL A O 1
ATOM 1013 N N . GLU A 1 130 ? -5.379 -5.261 5.209 1.00 93.88 130 GLU A N 1
ATOM 1014 C CA . GLU A 1 130 ? -5.298 -3.927 5.796 1.00 93.88 130 GLU A CA 1
ATOM 1015 C C . GLU A 1 130 ? -6.550 -3.594 6.599 1.00 93.88 130 GLU A C 1
ATOM 1017 O O . GLU A 1 130 ? -7.624 -4.135 6.347 1.00 93.88 130 GLU A O 1
ATOM 1022 N N . ILE A 1 131 ? -6.418 -2.659 7.536 1.00 94.06 131 ILE A N 1
ATOM 1023 C CA . ILE A 1 131 ? -7.550 -1.975 8.160 1.00 94.06 131 ILE A CA 1
ATOM 1024 C C . ILE A 1 131 ? -7.591 -0.518 7.706 1.00 94.06 131 ILE A C 1
ATOM 1026 O O . ILE A 1 131 ? -6.546 0.125 7.591 1.00 94.06 131 ILE A O 1
ATOM 1030 N N . GLY A 1 132 ? -8.791 0.014 7.486 1.00 94.88 132 GLY A N 1
ATOM 1031 C CA . GLY A 1 132 ? -9.021 1.409 7.120 1.00 94.88 132 GLY A CA 1
ATOM 1032 C C . GLY A 1 132 ? -10.142 2.076 7.908 1.00 94.88 132 GLY A C 1
ATOM 1033 O O . GLY A 1 132 ? -10.972 1.417 8.529 1.00 94.88 132 GLY A O 1
ATOM 1034 N N . ASN A 1 133 ? -10.173 3.409 7.888 1.00 95.50 133 ASN A N 1
ATOM 1035 C CA . ASN A 1 133 ? -11.176 4.212 8.601 1.00 95.50 133 ASN A CA 1
ATOM 1036 C C . ASN A 1 133 ? -12.455 4.505 7.792 1.00 95.50 133 ASN A C 1
ATOM 1038 O O . ASN A 1 133 ? -13.273 5.319 8.219 1.00 95.50 133 ASN A O 1
ATOM 1042 N N . ASN A 1 134 ? -12.624 3.897 6.619 1.00 95.75 134 ASN A N 1
ATOM 1043 C CA . ASN A 1 134 ? -13.795 4.060 5.760 1.00 95.75 134 ASN A CA 1
ATOM 1044 C C . ASN A 1 134 ? -14.138 2.717 5.099 1.00 95.75 134 ASN A C 1
ATOM 1046 O O . ASN A 1 134 ? -13.235 1.925 4.872 1.00 95.75 134 ASN A O 1
ATOM 1050 N N . ALA A 1 135 ? -15.405 2.468 4.758 1.00 96.12 135 ALA A N 1
ATOM 1051 C CA . ALA A 1 135 ? -15.835 1.237 4.084 1.00 96.12 135 ALA A CA 1
ATOM 1052 C C . ALA A 1 135 ? -15.306 1.112 2.643 1.00 96.12 135 ALA A C 1
ATOM 1054 O O . ALA A 1 135 ? -15.226 0.013 2.092 1.00 96.12 135 ALA A O 1
ATOM 1055 N N . ILE A 1 136 ? -14.956 2.244 2.023 1.00 95.00 136 ILE A N 1
ATOM 1056 C CA . ILE A 1 136 ? -14.399 2.319 0.672 1.00 95.00 136 ILE A CA 1
ATOM 1057 C C . ILE A 1 136 ? -12.890 2.559 0.786 1.00 95.00 136 ILE A C 1
ATOM 1059 O O . ILE A 1 136 ? -12.465 3.606 1.278 1.00 95.00 136 ILE A O 1
ATOM 1063 N N . TYR A 1 137 ? -12.077 1.619 0.289 1.00 93.56 137 TYR A N 1
ATOM 1064 C CA . TYR A 1 137 ? -10.610 1.646 0.409 1.00 93.56 137 TYR A CA 1
ATOM 1065 C C . TYR A 1 137 ? -9.996 2.974 -0.068 1.00 93.56 137 TYR A C 1
ATOM 1067 O O . TYR A 1 137 ? -9.234 3.627 0.644 1.00 93.56 137 TYR A O 1
ATOM 1075 N N . THR A 1 138 ? -10.409 3.449 -1.245 1.00 90.19 138 THR A N 1
ATOM 1076 C CA . THR A 1 138 ? -9.924 4.705 -1.845 1.00 90.19 138 THR A CA 1
ATOM 1077 C C . THR A 1 138 ? -10.413 5.968 -1.128 1.00 90.19 138 THR A C 1
ATOM 1079 O O . THR A 1 138 ? -9.906 7.054 -1.388 1.00 90.19 138 THR A O 1
ATOM 1082 N N . SER A 1 139 ? -11.375 5.843 -0.207 1.00 92.50 139 SER A N 1
ATOM 1083 C CA . SER A 1 139 ? -11.850 6.932 0.659 1.00 92.50 139 SER A CA 1
ATOM 1084 C C . SER A 1 139 ? -11.220 6.907 2.057 1.00 92.50 139 SER A C 1
ATOM 1086 O O . SER A 1 139 ? -11.527 7.772 2.878 1.00 92.50 139 SER A O 1
ATOM 1088 N N . CYS A 1 140 ? -10.351 5.934 2.356 1.00 93.25 140 CYS A N 1
ATOM 1089 C CA . CYS A 1 140 ? -9.639 5.878 3.629 1.00 93.25 140 CYS A CA 1
ATOM 1090 C C . CYS A 1 140 ? -8.587 6.988 3.714 1.00 93.25 140 CYS A C 1
ATOM 1092 O O . CYS A 1 140 ? -7.760 7.125 2.819 1.00 93.25 140 CYS A O 1
ATOM 1094 N N . THR A 1 141 ? -8.574 7.728 4.821 1.00 92.69 141 THR A N 1
ATOM 1095 C CA . THR A 1 141 ? -7.520 8.698 5.188 1.00 92.69 141 THR A CA 1
ATOM 1096 C C . THR A 1 141 ? -6.558 8.135 6.234 1.00 92.69 141 THR A C 1
ATOM 1098 O O . THR A 1 141 ? -5.655 8.809 6.721 1.00 92.69 141 THR A O 1
ATOM 1101 N N . LYS A 1 142 ? -6.754 6.869 6.601 1.00 91.62 142 LYS A N 1
ATOM 1102 C CA . LYS A 1 142 ? -5.889 6.117 7.496 1.00 91.62 142 LYS A CA 1
ATOM 1103 C C . LYS A 1 142 ? -5.969 4.651 7.126 1.00 91.62 142 LYS A C 1
ATOM 1105 O O . LYS A 1 142 ? -7.069 4.114 7.012 1.00 91.62 142 LYS A O 1
ATOM 1110 N N . LEU A 1 143 ? -4.810 4.033 6.954 1.00 92.69 143 LEU A N 1
ATOM 1111 C CA . LEU A 1 143 ? -4.679 2.612 6.673 1.00 92.69 143 LEU A CA 1
ATOM 1112 C C . LEU A 1 143 ? -3.544 2.034 7.519 1.00 92.69 143 LEU A C 1
ATOM 1114 O O . LEU A 1 143 ? -2.537 2.711 7.725 1.00 92.69 143 LEU A O 1
ATOM 1118 N N . ALA A 1 144 ? -3.691 0.791 7.964 1.00 91.12 144 ALA A N 1
ATOM 1119 C CA . ALA A 1 144 ? -2.628 0.032 8.615 1.00 91.12 144 ALA A CA 1
ATOM 1120 C C . ALA A 1 144 ? -2.604 -1.402 8.076 1.00 91.12 144 ALA A C 1
ATOM 1122 O O . ALA A 1 144 ? -3.652 -2.022 7.900 1.00 91.12 144 ALA A O 1
ATOM 1123 N N . ILE A 1 145 ? -1.406 -1.918 7.799 1.00 91.56 145 ILE A N 1
ATOM 1124 C CA . ILE A 1 145 ? -1.219 -3.279 7.289 1.00 91.56 145 ILE A CA 1
ATOM 1125 C C . ILE A 1 145 ? -1.205 -4.288 8.444 1.00 91.56 145 ILE A C 1
ATOM 1127 O O . ILE A 1 145 ? -0.597 -4.052 9.490 1.00 91.56 145 ILE A O 1
ATOM 1131 N N . ALA A 1 146 ? -1.880 -5.419 8.261 1.00 90.06 146 ALA A N 1
ATOM 1132 C CA . ALA A 1 146 ? -1.837 -6.534 9.197 1.00 90.06 146 ALA A CA 1
ATOM 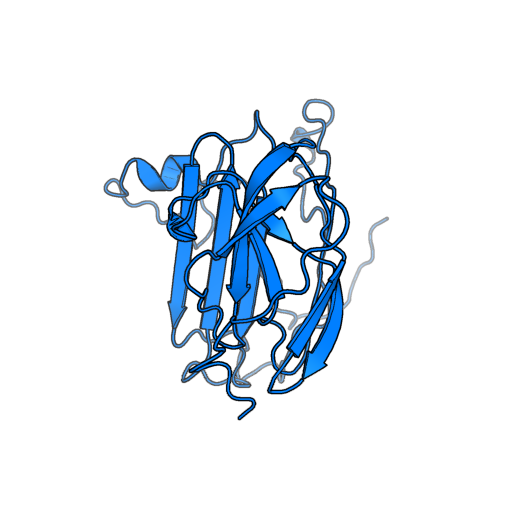1133 C C . ALA A 1 146 ? -0.618 -7.433 8.932 1.00 90.06 146 ALA A C 1
ATOM 1135 O O . ALA A 1 146 ? -0.069 -7.475 7.833 1.00 90.06 146 ALA A O 1
ATOM 1136 N N . THR A 1 147 ? -0.203 -8.192 9.946 1.00 87.31 147 THR A N 1
ATOM 1137 C CA . THR A 1 147 ? 0.793 -9.2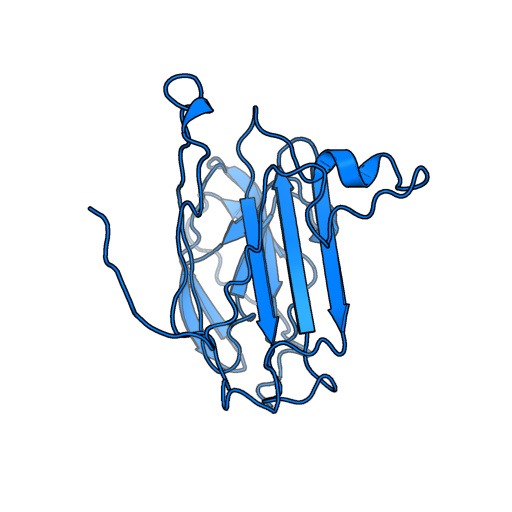61 9.766 1.00 87.31 147 THR A CA 1
ATOM 1138 C C . THR A 1 147 ? 0.056 -10.537 9.389 1.00 87.31 147 THR A C 1
ATOM 1140 O O . THR A 1 147 ? -0.789 -10.984 10.155 1.00 87.31 147 THR A O 1
ATOM 1143 N N . ILE A 1 148 ? 0.338 -11.106 8.219 1.00 86.19 148 ILE A N 1
ATOM 1144 C CA . ILE A 1 148 ? -0.282 -12.366 7.795 1.00 86.19 148 ILE A CA 1
ATOM 1145 C C . ILE A 1 148 ? 0.379 -13.528 8.539 1.00 86.19 148 ILE A C 1
ATOM 1147 O O . ILE A 1 148 ? 1.591 -13.706 8.448 1.00 86.19 148 ILE A O 1
ATOM 1151 N N . ASP A 1 149 ? -0.429 -14.323 9.237 1.00 86.25 149 ASP A N 1
ATOM 1152 C CA . ASP A 1 149 ? 0.008 -15.525 9.951 1.00 86.25 149 ASP A CA 1
ATOM 1153 C C . ASP A 1 149 ? -0.185 -16.777 9.081 1.00 86.25 149 ASP A C 1
ATOM 1155 O O . ASP A 1 149 ? 0.660 -17.672 9.056 1.00 86.25 149 ASP A O 1
ATOM 1159 N N . SER A 1 150 ? -1.296 -16.841 8.339 1.00 86.44 150 SER A N 1
ATOM 1160 C CA . SER A 1 150 ? -1.558 -17.890 7.350 1.00 86.44 150 SER A CA 1
ATOM 1161 C C . SER A 1 150 ? -2.538 -17.423 6.274 1.00 86.44 150 SER A C 1
ATOM 1163 O O . SER A 1 150 ? -3.413 -16.594 6.524 1.00 86.44 150 SER A O 1
ATOM 1165 N N . TRP A 1 151 ? -2.411 -17.982 5.071 1.00 88.19 151 TRP A N 1
ATOM 1166 C CA . TRP A 1 151 ? -3.324 -17.746 3.955 1.00 88.19 151 TRP A CA 1
ATOM 1167 C C . TRP A 1 151 ? -3.630 -19.079 3.276 1.00 88.19 151 TRP A C 1
ATOM 1169 O O . TRP A 1 151 ? -2.732 -19.874 3.010 1.00 88.19 151 TRP A O 1
ATOM 1179 N N . SER A 1 152 ? -4.906 -19.329 3.019 1.00 85.94 152 SER A N 1
ATOM 1180 C CA . SER A 1 152 ? -5.404 -20.455 2.229 1.00 85.94 152 SER A CA 1
ATOM 1181 C C . SER A 1 152 ? -6.532 -19.972 1.324 1.00 85.94 152 SER A C 1
ATOM 1183 O O . SER A 1 152 ? -7.022 -18.856 1.497 1.00 85.94 152 SER A O 1
ATOM 1185 N N . ASP A 1 153 ? -7.002 -20.834 0.429 1.00 81.06 153 ASP A N 1
ATOM 1186 C CA . ASP A 1 153 ? -8.095 -20.514 -0.496 1.00 81.06 153 ASP A CA 1
ATOM 1187 C C . ASP A 1 153 ? -9.392 -20.088 0.216 1.00 81.06 153 ASP A C 1
ATOM 1189 O O . ASP A 1 153 ? -10.208 -19.365 -0.350 1.00 81.06 153 ASP A O 1
ATOM 1193 N N . SER A 1 154 ? -9.598 -20.526 1.465 1.00 84.81 154 SER A N 1
ATOM 1194 C CA . SER A 1 154 ? -10.836 -20.286 2.219 1.00 84.81 154 SER A CA 1
ATOM 1195 C C . SER A 1 154 ? -10.676 -19.454 3.490 1.00 84.81 154 SER A C 1
ATOM 1197 O O . SER A 1 154 ? -11.679 -19.100 4.107 1.00 84.81 154 SER A O 1
ATOM 1199 N N . SER A 1 155 ? -9.451 -19.185 3.943 1.00 86.06 155 SER A N 1
ATOM 1200 C CA . SER A 1 155 ? -9.236 -18.453 5.193 1.00 86.06 155 SER A CA 1
ATOM 1201 C C . SER A 1 155 ? -7.892 -17.752 5.239 1.00 86.06 155 SER A C 1
ATOM 1203 O O . SER A 1 155 ? -6.867 -18.340 4.883 1.00 86.06 155 SER A O 1
ATOM 1205 N N . ILE A 1 156 ? -7.907 -16.543 5.792 1.00 88.62 156 ILE A N 1
ATOM 1206 C CA . ILE A 1 156 ? -6.720 -15.763 6.122 1.00 88.62 156 ILE A CA 1
ATOM 1207 C C . ILE A 1 156 ? -6.699 -15.585 7.636 1.00 88.62 156 ILE A C 1
ATOM 1209 O O . ILE A 1 156 ? -7.691 -15.157 8.227 1.00 88.62 156 ILE A O 1
ATOM 1213 N N . THR A 1 157 ? -5.571 -15.912 8.257 1.00 88.25 157 THR A N 1
ATOM 1214 C CA . THR A 1 157 ? -5.295 -15.555 9.650 1.00 88.25 157 THR A CA 1
ATOM 1215 C C . THR A 1 157 ? -4.284 -14.427 9.636 1.00 88.25 157 THR A C 1
ATOM 1217 O O . THR A 1 157 ? -3.238 -14.541 8.995 1.00 88.25 157 THR A O 1
ATOM 1220 N N . ALA A 1 158 ? -4.607 -13.331 10.310 1.00 86.62 158 ALA A N 1
ATOM 1221 C CA . ALA A 1 158 ? -3.735 -12.177 10.384 1.00 86.62 158 ALA A CA 1
ATOM 1222 C C . ALA A 1 158 ? -3.815 -11.524 11.761 1.00 86.62 158 ALA A C 1
ATOM 1224 O O . ALA A 1 158 ? -4.888 -11.403 12.357 1.00 86.62 158 ALA A O 1
ATOM 1225 N N . THR A 1 159 ? -2.673 -11.030 12.215 1.00 86.38 159 THR A N 1
ATOM 1226 C CA . THR A 1 159 ? -2.544 -10.210 13.407 1.00 86.38 159 THR A CA 1
ATOM 1227 C C . THR A 1 159 ? -2.668 -8.744 13.007 1.00 86.38 159 THR A C 1
ATOM 1229 O O . THR A 1 159 ? -1.798 -8.181 12.332 1.00 86.38 159 THR A O 1
ATOM 1232 N N . VAL A 1 160 ? -3.770 -8.114 13.418 1.00 84.44 160 VAL A N 1
ATOM 1233 C CA . VAL A 1 160 ? -4.021 -6.689 13.177 1.00 84.44 160 VAL A CA 1
ATOM 1234 C C . VAL A 1 160 ? -3.002 -5.854 13.946 1.00 84.44 160 VAL A C 1
ATOM 1236 O O . VAL A 1 160 ? -2.842 -6.009 15.156 1.00 84.44 160 VAL A O 1
ATOM 1239 N N . ARG A 1 161 ? -2.331 -4.937 13.244 1.00 81.56 161 ARG A N 1
ATOM 1240 C CA . ARG A 1 161 ? -1.559 -3.862 13.869 1.00 81.56 161 ARG A CA 1
ATOM 1241 C C . ARG A 1 161 ? -2.441 -2.629 13.915 1.00 81.56 161 ARG A C 1
ATOM 1243 O O . ARG A 1 161 ? -2.814 -2.100 12.872 1.00 81.56 161 ARG A O 1
ATOM 1250 N N . GLU A 1 162 ? -2.784 -2.186 15.122 1.00 81.12 162 GLU A N 1
ATOM 1251 C CA . GLU A 1 162 ? -3.635 -1.006 15.301 1.00 81.12 162 GLU A CA 1
ATOM 1252 C C . GLU A 1 162 ? -2.979 0.246 14.708 1.00 81.12 162 GLU A C 1
ATOM 1254 O O . GLU A 1 162 ? -3.680 1.142 14.255 1.00 81.12 162 GLU A O 1
ATOM 1259 N N . GLY A 1 163 ? -1.645 0.310 14.646 1.00 79.50 163 GLY A N 1
ATOM 1260 C CA . GLY A 1 163 ? -0.931 1.471 14.122 1.00 79.50 163 GLY A CA 1
ATOM 1261 C C . GLY A 1 163 ? -1.406 2.743 14.822 1.00 79.50 163 GLY A C 1
ATOM 1262 O O . GLY A 1 163 ? -1.421 2.824 16.046 1.00 79.50 163 GLY A O 1
ATOM 1263 N N . GLY A 1 164 ? -1.862 3.732 14.050 1.00 82.88 164 GLY A N 1
ATOM 1264 C CA . GLY A 1 164 ? -2.426 4.951 14.629 1.00 82.88 164 GLY A CA 1
ATOM 1265 C C . GLY A 1 164 ? -3.852 4.814 15.184 1.00 82.88 164 GLY A C 1
ATOM 1266 O O . GLY A 1 164 ? -4.357 5.793 15.736 1.00 82.88 164 GLY A O 1
ATOM 1267 N N . PHE A 1 165 ? -4.576 3.721 14.929 1.00 88.50 165 PHE A N 1
ATOM 1268 C CA . PHE A 1 165 ? -5.968 3.544 15.364 1.00 88.50 165 PHE A CA 1
ATOM 1269 C C . PHE A 1 165 ? -6.061 3.364 16.884 1.00 88.50 165 PHE A C 1
ATOM 1271 O O . PHE A 1 165 ? -5.104 2.962 17.532 1.00 88.50 165 PHE A O 1
ATOM 1278 N N . SER A 1 166 ? -7.212 3.706 17.462 1.00 86.38 166 SER A N 1
ATOM 1279 C CA . SER A 1 166 ? -7.468 3.523 18.893 1.00 86.38 166 SER A CA 1
ATOM 1280 C C . SER A 1 166 ? -8.424 2.360 19.135 1.00 86.38 166 SER A C 1
ATOM 1282 O O . SER A 1 166 ? -9.272 2.048 18.296 1.00 86.38 166 SER A O 1
ATOM 1284 N N . THR A 1 167 ? -8.340 1.762 20.320 1.00 82.69 167 THR A N 1
ATOM 1285 C CA . THR A 1 167 ? -9.310 0.770 20.797 1.00 82.69 167 THR A CA 1
ATOM 1286 C C . THR A 1 167 ? -10.742 1.319 20.698 1.00 82.69 167 THR A C 1
ATOM 1288 O O . THR A 1 167 ? -10.975 2.513 20.904 1.00 82.69 167 THR A O 1
ATOM 1291 N N . ASN A 1 168 ? -11.708 0.456 20.386 1.00 83.19 168 ASN A N 1
ATOM 1292 C CA . ASN A 1 168 ? -13.118 0.765 20.119 1.00 83.19 168 ASN A CA 1
ATOM 1293 C C . ASN A 1 168 ? -13.382 1.616 18.864 1.00 83.19 168 ASN A C 1
ATOM 1295 O O . ASN A 1 168 ? -14.505 2.078 18.664 1.00 83.19 168 ASN A O 1
ATOM 1299 N N . ASN A 1 169 ? -12.384 1.860 18.008 1.00 87.50 169 ASN A N 1
ATOM 1300 C CA . ASN A 1 169 ? -12.656 2.409 16.681 1.00 87.50 169 ASN A CA 1
ATOM 1301 C C . ASN A 1 169 ? -13.349 1.354 15.814 1.00 87.50 169 ASN A C 1
ATOM 1303 O O . ASN A 1 169 ? -12.875 0.220 15.714 1.00 87.50 169 ASN A O 1
ATOM 1307 N N . THR A 1 170 ? -14.425 1.767 15.146 1.00 92.69 170 THR A N 1
ATOM 1308 C CA . THR A 1 170 ? -14.947 1.063 13.977 1.00 92.69 170 THR A CA 1
ATOM 1309 C C . THR A 1 170 ? -13.944 1.222 12.840 1.00 92.69 170 THR A C 1
ATOM 1311 O O . THR A 1 170 ? -13.622 2.343 12.436 1.00 92.69 170 THR A O 1
ATOM 1314 N N . VAL A 1 171 ? -13.433 0.103 12.344 1.00 95.00 171 VAL A N 1
ATOM 1315 C CA . VAL A 1 171 ? -12.521 0.042 11.200 1.00 95.00 171 VAL A CA 1
ATOM 1316 C C . VAL A 1 171 ? -13.037 -0.978 10.197 1.00 95.00 171 VAL A C 1
ATOM 1318 O O . VAL A 1 171 ? -13.896 -1.796 10.507 1.00 95.00 171 VAL A O 1
ATOM 1321 N N . TYR A 1 172 ? -12.509 -0.929 8.984 1.00 95.19 172 TYR A N 1
ATOM 1322 C CA . TYR A 1 172 ? -12.910 -1.810 7.900 1.00 95.19 172 TYR A CA 1
ATOM 1323 C C . TYR A 1 172 ? -11.713 -2.633 7.456 1.00 95.19 172 TYR A C 1
ATOM 1325 O O . TYR A 1 172 ? -10.669 -2.072 7.132 1.00 95.19 172 TYR A O 1
ATOM 1333 N N . VAL A 1 173 ? -11.859 -3.953 7.462 1.00 94.69 173 VAL A N 1
ATOM 1334 C CA . VAL A 1 173 ? -10.857 -4.897 6.973 1.00 94.69 173 VAL A CA 1
ATOM 1335 C C . VAL A 1 173 ? -10.965 -4.996 5.459 1.00 94.69 173 VAL A C 1
ATOM 1337 O O . VAL A 1 173 ? -12.051 -5.205 4.917 1.00 94.69 173 VAL A O 1
ATOM 1340 N N . PHE A 1 174 ? -9.826 -4.890 4.792 1.00 95.38 174 PHE A N 1
ATOM 1341 C CA . PHE A 1 174 ? -9.671 -5.062 3.358 1.00 95.38 174 PHE A CA 1
ATOM 1342 C C . PHE A 1 174 ? -8.725 -6.220 3.085 1.00 95.38 174 PHE A C 1
ATOM 1344 O O . PHE A 1 174 ? -7.645 -6.292 3.674 1.00 95.38 174 PHE A O 1
ATOM 1351 N N . VAL A 1 175 ? -9.112 -7.094 2.162 1.00 95.06 175 VAL A N 1
ATOM 1352 C CA . VAL A 1 175 ? -8.191 -8.048 1.544 1.00 95.06 175 VAL A CA 1
ATOM 1353 C C . VAL A 1 175 ? -7.817 -7.479 0.186 1.00 95.06 175 VAL A C 1
ATOM 1355 O O . VAL A 1 175 ? -8.694 -7.239 -0.639 1.00 95.06 175 VAL A O 1
ATOM 1358 N N . VAL A 1 176 ? -6.531 -7.224 -0.019 1.00 92.12 176 VAL A N 1
ATOM 1359 C CA . VAL A 1 176 ? -5.978 -6.811 -1.308 1.00 92.12 176 VAL A CA 1
ATOM 1360 C C . VAL A 1 176 ? -5.377 -8.038 -1.967 1.00 92.12 176 VAL A C 1
ATOM 1362 O O . VAL A 1 176 ? -4.652 -8.789 -1.310 1.00 92.12 176 VAL A O 1
ATOM 1365 N N . ASP A 1 177 ? -5.696 -8.256 -3.237 1.00 90.88 177 ASP A N 1
ATOM 1366 C CA . ASP A 1 177 ? -5.216 -9.414 -3.984 1.00 90.88 177 ASP A CA 1
ATOM 1367 C C . ASP A 1 177 ? -3.828 -9.195 -4.621 1.00 90.88 177 ASP A C 1
ATOM 1369 O O . ASP A 1 177 ? -3.160 -8.174 -4.426 1.00 90.88 177 ASP A O 1
ATOM 1373 N N . SER A 1 178 ? -3.367 -10.186 -5.386 1.00 88.19 178 SER A N 1
ATOM 1374 C CA . SER A 1 178 ? -2.065 -10.164 -6.061 1.00 88.19 178 SER A CA 1
ATOM 1375 C C . SER A 1 178 ? -1.971 -9.180 -7.231 1.00 88.19 178 SER A C 1
ATOM 1377 O O . SER A 1 178 ? -0.862 -8.892 -7.689 1.00 88.19 178 SER A O 1
ATOM 1379 N N . ASN A 1 179 ? -3.101 -8.645 -7.696 1.00 86.19 179 ASN A N 1
ATOM 1380 C CA . ASN A 1 179 ? -3.176 -7.590 -8.701 1.00 86.19 179 ASN A CA 1
ATOM 1381 C C . ASN A 1 179 ? -3.317 -6.198 -8.076 1.00 86.19 179 ASN A C 1
ATOM 1383 O O . ASN A 1 179 ? -3.469 -5.231 -8.816 1.00 86.19 179 ASN A O 1
ATOM 1387 N N . ASN A 1 180 ? -3.186 -6.099 -6.747 1.00 88.31 180 ASN A N 1
ATOM 1388 C CA . ASN A 1 180 ? -3.335 -4.873 -5.970 1.00 88.31 180 ASN A CA 1
ATOM 1389 C C . ASN A 1 180 ? -4.779 -4.327 -5.950 1.00 88.31 180 ASN A C 1
ATOM 1391 O O . ASN A 1 180 ? -4.990 -3.148 -5.660 1.00 88.31 180 ASN A O 1
ATOM 1395 N N . ASP A 1 181 ? -5.772 -5.193 -6.174 1.00 90.00 181 ASP A N 1
ATOM 1396 C CA . ASP A 1 181 ? -7.188 -4.837 -6.137 1.00 90.00 181 ASP A CA 1
ATOM 1397 C C . ASP A 1 181 ? -7.779 -5.097 -4.731 1.00 90.00 181 ASP A C 1
ATOM 1399 O O . ASP A 1 181 ? -7.718 -6.224 -4.226 1.00 90.00 181 ASP A O 1
ATOM 1403 N N . PRO A 1 182 ? -8.327 -4.075 -4.040 1.00 93.25 182 PRO A N 1
ATOM 1404 C CA . PRO A 1 182 ? -8.905 -4.234 -2.707 1.00 93.25 182 PRO A CA 1
ATOM 1405 C C . PRO A 1 182 ? -10.347 -4.765 -2.745 1.00 93.25 182 PRO A C 1
ATOM 1407 O O . PRO A 1 182 ? -11.161 -4.365 -3.579 1.00 93.25 182 PRO A O 1
ATOM 1410 N N . SER A 1 183 ? -10.706 -5.593 -1.762 1.00 95.00 183 SER A N 1
ATOM 1411 C CA . SER A 1 183 ? -12.089 -6.004 -1.500 1.00 95.00 183 SER A CA 1
ATOM 1412 C C . SER A 1 183 ? -12.980 -4.835 -1.050 1.00 95.00 183 SER A C 1
ATOM 1414 O O . SER A 1 183 ? -12.516 -3.742 -0.721 1.00 95.00 183 SER A O 1
ATOM 1416 N N . SER A 1 184 ? -14.287 -5.081 -0.929 1.00 94.50 184 SER A N 1
ATOM 1417 C CA . SER A 1 184 ? -15.144 -4.241 -0.083 1.00 94.50 184 SER A CA 1
ATOM 1418 C C . SER A 1 184 ? -14.685 -4.301 1.378 1.00 94.50 184 SER A C 1
ATOM 1420 O O . SER A 1 184 ? -14.231 -5.357 1.830 1.00 94.50 184 SER A O 1
ATOM 1422 N N . GLY A 1 185 ? -14.837 -3.200 2.118 1.00 94.81 185 GLY A N 1
ATOM 1423 C CA . GLY A 1 185 ? -14.475 -3.140 3.531 1.00 94.81 185 GLY A CA 1
ATOM 1424 C C . GLY A 1 185 ? -15.431 -3.940 4.415 1.00 94.81 185 GLY A C 1
ATOM 1425 O O . GLY A 1 185 ? -16.646 -3.756 4.340 1.00 94.81 185 GLY A O 1
ATOM 1426 N N . TYR A 1 186 ? -14.885 -4.804 5.269 1.00 93.00 186 TYR A N 1
ATOM 1427 C CA . TYR A 1 186 ? -15.636 -5.542 6.286 1.00 93.00 186 TYR A CA 1
ATOM 1428 C C . TYR A 1 186 ? -15.505 -4.856 7.648 1.00 93.00 186 TYR A C 1
ATOM 1430 O O . TYR A 1 186 ? -14.406 -4.757 8.187 1.00 93.00 186 TYR A O 1
ATOM 1438 N N . GLU A 1 187 ? -16.612 -4.368 8.197 1.00 93.88 187 GLU A N 1
ATOM 1439 C CA . GLU A 1 187 ? -16.613 -3.620 9.456 1.00 93.88 187 GLU A CA 1
ATOM 1440 C C . GLU A 1 187 ? -16.229 -4.500 10.659 1.00 93.88 187 GLU A C 1
ATOM 1442 O O . GLU A 1 187 ? -16.760 -5.596 10.840 1.00 93.88 187 GLU A O 1
ATOM 1447 N N . ILE A 1 188 ? -15.326 -3.999 11.502 1.00 89.94 188 ILE A N 1
ATOM 1448 C CA . ILE A 1 188 ? -14.972 -4.562 12.808 1.00 89.94 188 ILE A CA 1
ATOM 1449 C C . ILE A 1 188 ? -14.812 -3.441 13.841 1.00 89.94 188 ILE A C 1
ATOM 1451 O O . ILE A 1 188 ? -14.556 -2.285 13.495 1.00 89.94 188 ILE A O 1
ATOM 1455 N N . THR A 1 189 ? -14.859 -3.803 15.119 1.00 90.19 189 THR A N 1
ATOM 1456 C CA . THR A 1 189 ? -14.507 -2.915 16.234 1.00 90.19 189 THR A CA 1
ATOM 1457 C C . THR A 1 189 ? -13.199 -3.386 16.864 1.00 90.19 189 THR A C 1
ATOM 1459 O O . THR A 1 189 ? -13.077 -4.542 17.270 1.00 90.19 189 THR A O 1
ATOM 1462 N N . LEU A 1 190 ? -12.200 -2.504 16.952 1.00 85.81 190 LEU A N 1
ATOM 1463 C CA . LEU A 1 190 ? -10.924 -2.834 17.600 1.00 85.81 190 LEU A CA 1
ATOM 1464 C C . LEU A 1 190 ? -11.100 -3.026 19.113 1.00 85.81 190 LEU A C 1
ATOM 1466 O O . LEU A 1 190 ? -11.803 -2.252 19.757 1.00 85.81 190 LEU A O 1
ATOM 1470 N N . GLY A 1 191 ? -10.409 -4.004 19.700 1.00 76.69 191 GLY A N 1
ATOM 1471 C CA . GLY A 1 191 ? -10.430 -4.253 21.148 1.00 76.69 191 GLY A CA 1
ATOM 1472 C C . GLY A 1 191 ? -11.538 -5.178 21.648 1.00 76.69 191 GLY A C 1
ATOM 1473 O O . GLY A 1 191 ? -11.540 -5.525 22.829 1.00 76.69 191 GLY A O 1
ATOM 1474 N N . GLU A 1 192 ? -12.445 -5.627 20.780 1.00 64.88 192 GLU A N 1
ATOM 1475 C CA . GLU A 1 192 ? -13.388 -6.685 21.133 1.00 64.88 192 GLU A CA 1
ATOM 1476 C C . GLU A 1 192 ? -12.718 -8.058 20.976 1.00 64.88 192 GLU A C 1
ATOM 1478 O O . GLU A 1 192 ? -12.241 -8.437 19.903 1.00 64.88 192 GLU A O 1
ATOM 1483 N N . SER A 1 193 ? -12.640 -8.813 22.075 1.00 46.28 193 SER A N 1
ATOM 1484 C CA . SER A 1 193 ? -12.070 -10.159 22.084 1.00 46.28 193 SER A CA 1
ATOM 1485 C C . SER A 1 193 ? -12.877 -11.087 21.171 1.00 46.28 193 SER A C 1
ATOM 1487 O O . SER A 1 193 ? -14.033 -11.394 21.449 1.00 46.28 193 SER A O 1
ATOM 1489 N N . THR A 1 194 ? -12.217 -11.588 20.124 1.00 45.16 194 THR A N 1
ATOM 1490 C CA . THR A 1 194 ? -12.644 -12.667 19.213 1.00 45.16 194 THR A CA 1
ATOM 1491 C C . THR A 1 194 ? -13.844 -12.371 18.311 1.00 45.16 194 THR A C 1
ATOM 1493 O O . THR A 1 194 ? -14.972 -12.756 18.597 1.00 45.16 194 THR A O 1
ATOM 1496 N N . SER A 1 195 ? -13.565 -11.828 17.125 1.00 42.66 195 SER A N 1
ATOM 1497 C CA . SER A 1 195 ? -14.399 -12.082 15.947 1.00 42.66 195 SER A CA 1
ATOM 1498 C C . SER A 1 195 ? -13.687 -13.110 15.072 1.00 42.66 195 SER A C 1
ATOM 1500 O O . SER A 1 195 ? -12.688 -12.792 14.431 1.00 42.66 195 SER A O 1
ATOM 1502 N N . GLN A 1 196 ? -14.164 -14.359 15.048 1.00 46.38 196 GLN A N 1
ATOM 1503 C CA . GLN A 1 196 ? -13.857 -15.213 13.901 1.00 46.38 196 GLN A CA 1
ATOM 1504 C C . GLN A 1 196 ? -14.460 -14.528 12.672 1.00 46.38 196 GLN A C 1
ATOM 1506 O O . GLN A 1 196 ? -15.659 -14.253 12.645 1.00 46.38 196 GLN A O 1
ATOM 1511 N N . LEU A 1 197 ? -13.627 -14.214 11.679 1.00 51.50 197 LEU A N 1
ATOM 1512 C CA . LEU A 1 197 ? -14.063 -13.641 10.407 1.00 51.50 197 LEU A CA 1
ATOM 1513 C C . LEU A 1 197 ? -14.803 -14.723 9.605 1.00 51.50 197 LEU A C 1
ATOM 1515 O O . LEU A 1 197 ? -14.238 -15.370 8.729 1.00 51.50 197 LEU A O 1
ATOM 1519 N N . THR A 1 198 ? -16.068 -14.975 9.932 1.00 44.94 198 THR A N 1
ATOM 1520 C CA . THR A 1 198 ? -16.951 -15.829 9.131 1.00 44.94 198 THR A CA 1
ATOM 1521 C C . THR A 1 198 ? -17.656 -14.986 8.074 1.00 44.94 198 THR A C 1
ATOM 1523 O O . THR A 1 198 ? -18.393 -14.070 8.423 1.00 44.94 198 THR A O 1
ATOM 1526 N N . GLY A 1 199 ? -17.477 -15.320 6.792 1.00 39.31 199 GLY A N 1
ATOM 1527 C CA . GLY A 1 199 ? -18.267 -14.737 5.697 1.00 39.31 199 GLY A CA 1
ATOM 1528 C C . GLY A 1 199 ? -17.522 -13.817 4.728 1.00 39.31 199 GLY A C 1
ATOM 1529 O O . GLY A 1 199 ? -18.166 -13.244 3.853 1.00 39.31 199 GLY A O 1
ATOM 1530 N N . VAL A 1 200 ? -16.191 -13.699 4.812 1.00 45.50 200 VAL A N 1
ATOM 1531 C CA . VAL A 1 200 ? -15.411 -13.079 3.727 1.00 45.50 200 VAL A CA 1
ATOM 1532 C C . VAL A 1 200 ? -15.381 -14.054 2.549 1.00 45.50 200 VAL A C 1
ATOM 1534 O O . VAL A 1 200 ? -14.577 -14.982 2.510 1.00 45.50 200 VAL A O 1
ATOM 1537 N N . SER A 1 201 ? -16.287 -13.879 1.587 1.00 39.12 201 SER A N 1
ATOM 1538 C CA . SER A 1 201 ? -16.177 -14.566 0.303 1.00 39.12 201 SER A CA 1
ATOM 1539 C C . SER A 1 201 ? -15.083 -13.885 -0.512 1.00 39.12 201 SER A C 1
ATOM 1541 O O . SER A 1 201 ? -15.302 -12.821 -1.090 1.00 39.12 201 SER A O 1
ATOM 1543 N N . LEU A 1 202 ? -13.910 -14.508 -0.580 1.00 44.09 202 LEU A N 1
ATOM 1544 C CA . LEU A 1 202 ? -12.855 -14.151 -1.527 1.00 44.09 202 LEU A CA 1
ATOM 1545 C C . LEU A 1 202 ? -13.242 -14.632 -2.935 1.00 44.09 202 LEU A C 1
ATOM 1547 O O . LEU A 1 202 ? -12.563 -15.463 -3.531 1.00 44.09 202 LEU A O 1
ATOM 1551 N N . SER A 1 203 ? -14.370 -14.170 -3.481 1.00 38.09 203 SER A N 1
ATOM 1552 C CA . SER A 1 203 ? -14.686 -14.452 -4.882 1.00 38.09 203 SER A CA 1
ATOM 1553 C C . SER A 1 203 ? -13.801 -13.564 -5.758 1.00 38.09 203 SER A C 1
ATOM 1555 O O . SER A 1 203 ? -14.141 -12.410 -6.004 1.00 38.09 203 SER A O 1
ATOM 1557 N N . GLY A 1 204 ? -12.649 -14.085 -6.179 1.00 39.44 204 GLY A N 1
ATOM 1558 C CA . GLY A 1 204 ? -11.743 -13.406 -7.113 1.00 39.44 204 GLY A CA 1
ATOM 1559 C C . GLY A 1 204 ? -10.264 -13.439 -6.733 1.00 39.44 204 GLY A C 1
ATOM 1560 O O . GLY A 1 204 ? -9.432 -13.276 -7.615 1.00 39.44 204 GLY A O 1
ATOM 1561 N N . CYS A 1 205 ? -9.919 -13.740 -5.476 1.00 43.97 205 CYS A N 1
ATOM 1562 C CA . CYS A 1 205 ? -8.524 -13.897 -5.048 1.00 43.97 205 CYS A CA 1
ATOM 1563 C C . CYS A 1 205 ? -8.011 -15.302 -5.412 1.00 43.97 205 CYS A C 1
ATOM 1565 O O . CYS A 1 205 ? -7.675 -16.108 -4.547 1.00 43.97 205 CYS A O 1
ATOM 1567 N N . GLY A 1 206 ? -8.049 -15.637 -6.701 1.00 32.28 206 GLY A N 1
ATOM 1568 C CA . GLY A 1 206 ? -7.481 -16.876 -7.211 1.00 32.28 206 GLY A CA 1
ATOM 1569 C C . GLY A 1 206 ? -5.960 -16.782 -7.231 1.00 32.28 206 GLY A C 1
ATOM 1570 O O . GLY A 1 206 ? -5.406 -15.896 -7.875 1.00 32.28 206 GLY A O 1
ATOM 1571 N N . LEU A 1 207 ? -5.299 -17.719 -6.554 1.00 35.12 207 LEU A N 1
ATOM 1572 C CA . LEU A 1 207 ? -3.943 -18.133 -6.900 1.00 35.12 207 LEU A CA 1
ATOM 1573 C C . LEU A 1 207 ? -3.982 -18.722 -8.315 1.00 35.12 207 LEU A C 1
ATOM 1575 O O . LEU A 1 207 ? -4.334 -19.888 -8.479 1.00 35.12 207 LEU A O 1
ATOM 1579 N N . HIS A 1 208 ? -3.641 -17.920 -9.319 1.00 33.44 208 HIS A N 1
ATOM 1580 C CA . HIS A 1 208 ? -3.216 -18.405 -10.630 1.00 33.44 208 HIS A CA 1
ATOM 1581 C C . HIS A 1 208 ? -2.124 -17.506 -11.196 1.00 33.44 208 HIS A C 1
ATOM 1583 O O . HIS A 1 208 ? -2.324 -16.271 -11.217 1.00 33.44 208 HIS A O 1
#

Foldseek 3Di:
DDDPDDDPQDPPDPPDDPDCPPPPVPPDPDDDPVVVVQDDDPFDKDWDWDWDFPFQWLAAIKIKIWIAALVFIDIDMDGSDRPHHPPRNDGDDPDDDPPDDDDPVCPPVDDDDDDDDDFADDQWRLWFKKKFLDQDPRGGNDIDTWAWPDDDQQDTDTHDDCVPHDAQRWIFMWTQASVRRIDGTDTDGHPDPDDPPPDPPPPPRDPD

pLDDT: mean 71.55, std 21.88, range [21.7, 96.12]

Organism: NCBI:txid947919

Secondary structure (DSSP, 8-state):
-------TT-----S----TT-TTS---TT--TTGGGG---SS--EEEEEEEEETBEEEEEEEEEEEEETTEEEEEEEES---S-TTTT--S-----SS----GGGTTT------------STTTT-EEEEESSSSGGG-S-EEEPEEEEE-SS-EEEE---TT--TT-EEEEEEE-TTSPBPPPEEEETT-S---------SS----